Protein AF-0000000085136968 (afdb_homodimer)

Nearest PDB structures (foldseek):
  8gxs-assembly1_a  TM=5.084E-01  e=1.723E+00  Homo sapiens
  4tvy-assembly2_B  TM=6.644E-01  e=4.624E+00  Escherichia coli K-12
  7emf-assembly1_A  TM=6.032E-01  e=5.833E+00  Homo sapiens
  1tlt-assembly1_B  TM=1.556E-01  e=6.552E+00  Escherichia coli
  8gxs-assembly1_a  TM=5.081E-01  e=1.622E+00  Homo sapiens

Foldseek 3Di:
DPPPVFDWAALCRVCLVVLHASVVSVVCVVVVLFPDDVRTTRVVVSCVSVVDDVCPVPVVCVVCVQQADKFFLQVLLVLLAVCAQPFADDDDLVSLVLLLVLQQVQSSWDWDQDPQLKIWIDDNVDIDIQRPDHVNVSSQVSLVVSSVVSVVVCVVGVHHIDTGHPSNSSSSHHHNDPPPD/DPPPVFDWAALCRVCLVVLHASVVSVVCVVVVLFPDDVRTTRVVVSCVSVVDPVCPVPVVCVVPVQQADKFFLQVLLVLLAVCAQPFADDDDLVSLVLLLVLQQVQSNWDWDQDPQLKIWIDGNVDIDIQRPDHVNVSSQVSLVVSSVVSVVVCVVGVHHIDGGHPSNSSSSHHHNDPPPD

pLDDT: mean 80.28, std 19.69, range [22.67, 98.12]

Secondary structure (DSSP, 8-state):
-------EE-HHHHHHHHT--HHHHHHHHHTT-S-EETTEEEHHHHHHHH--SS-HHHHHHHH-TT--EEEEHHHHHHHHHHTTTTBPPP-SHHHHHHHHHHHHHHTT-EEEE-GGG-EEEE-SS-EEEE-SS-HHHHHHHHHHHHHHHHHHHHHH-TT-EEEE-HHHHHHHSPBP--S--/-------EE-HHHHHHHHT--HHHHHHHHHTT-S-EETTEEEHHHHHHHH--STTHHHHHHHH-TT--EEEEHHHHHHHHHHTTTTBPPP-SHHHHHHHHHHHHHHTT-EEEE-GGG-EEEE-SS-EEEE-SS-HHHHHHHHHHHHHHHHHHHHHH-TT-EEEE-HHHHHHHSPBP--S--

Radius of gyration: 22.45 Å; Cα contacts (8 Å, |Δi|>4): 575; chains: 2; bounding box: 74×53×48 Å

Structure (mmCIF, N/CA/C/O backbone):
data_AF-0000000085136968-model_v1
#
loop_
_entity.id
_entity.type
_entity.pdbx_description
1 polymer 'Helix-turn-helix domain-containing protein'
#
loop_
_atom_site.group_PDB
_atom_site.id
_atom_site.type_symbol
_atom_site.label_atom_id
_atom_site.label_alt_id
_atom_site.label_comp_id
_atom_site.label_asym_id
_atom_site.label_entity_id
_atom_site.label_seq_id
_atom_site.pdbx_PDB_ins_code
_atom_site.Cartn_x
_atom_site.Cartn_y
_atom_site.Cartn_z
_atom_site.occupancy
_atom_site.B_iso_or_equiv
_atom_site.auth_seq_id
_atom_site.auth_comp_id
_atom_site.auth_asym_id
_atom_site.auth_atom_id
_atom_site.pdbx_PDB_model_num
ATOM 1 N N . MET A 1 1 ? -40.719 13.414 -5.168 1 22.67 1 MET A N 1
ATOM 2 C CA . MET A 1 1 ? -40.188 12.766 -3.969 1 22.67 1 MET A CA 1
ATOM 3 C C . MET A 1 1 ? -38.75 12.312 -4.18 1 22.67 1 MET A C 1
ATOM 5 O O . MET A 1 1 ? -38.5 11.367 -4.93 1 22.67 1 MET A O 1
ATOM 9 N N . HIS A 1 2 ? -37.719 13.164 -4.305 1 27.83 2 HIS A N 1
ATOM 10 C CA . HIS A 1 2 ? -36.312 13.008 -4.719 1 27.83 2 HIS A CA 1
ATOM 11 C C . HIS A 1 2 ? -35.625 11.969 -3.861 1 27.83 2 HIS A C 1
ATOM 13 O O . HIS A 1 2 ? -35.688 12.016 -2.631 1 27.83 2 HIS A O 1
ATOM 19 N N . GLU A 1 3 ? -35.5 10.797 -4.23 1 30.34 3 GLU A N 1
ATOM 20 C CA . GLU A 1 3 ? -34.844 9.695 -3.535 1 30.34 3 GLU A CA 1
ATOM 21 C C . GLU A 1 3 ? -33.469 10.109 -3.039 1 30.34 3 GLU A C 1
ATOM 23 O O . GLU A 1 3 ? -32.594 10.445 -3.836 1 30.34 3 GLU A O 1
ATOM 28 N N . VAL A 1 4 ? -33.344 10.961 -1.987 1 37.66 4 VAL A N 1
ATOM 29 C CA . VAL A 1 4 ? -32.125 11.359 -1.317 1 37.66 4 VAL A CA 1
ATOM 30 C C . VAL A 1 4 ? -31.203 10.148 -1.168 1 37.66 4 VAL A C 1
ATOM 32 O O . VAL A 1 4 ? -31.594 9.133 -0.586 1 37.66 4 VAL A O 1
ATOM 35 N N . SER A 1 5 ? -30.594 9.805 -2.135 1 41.47 5 SER A N 1
ATOM 36 C CA . SER A 1 5 ? -29.609 8.727 -2.117 1 41.47 5 SER A CA 1
ATOM 37 C C . SER A 1 5 ? -28.812 8.727 -0.822 1 41.47 5 SER A C 1
ATOM 39 O O . SER A 1 5 ? -28.156 9.719 -0.489 1 41.47 5 SER A O 1
ATOM 41 N N . TYR A 1 6 ? -29.234 8.18 0.312 1 54.34 6 TYR A N 1
ATOM 42 C CA . TYR A 1 6 ? -28.75 7.984 1.672 1 54.34 6 TYR A CA 1
ATOM 43 C C . TYR A 1 6 ? -27.359 7.34 1.668 1 54.34 6 TYR A C 1
ATOM 45 O O . TYR A 1 6 ? -27.188 6.234 1.151 1 54.34 6 TYR A O 1
ATOM 53 N N . MET A 1 7 ? -26.406 8.094 1.661 1 61.69 7 MET A N 1
ATOM 54 C CA . MET A 1 7 ? -25.078 7.531 1.816 1 61.69 7 MET A CA 1
ATOM 55 C C . MET A 1 7 ? -24.844 7.043 3.244 1 61.69 7 MET A C 1
ATOM 57 O O . MET A 1 7 ? -24.781 7.848 4.176 1 61.69 7 MET A O 1
ATOM 61 N N . LEU A 1 8 ? -24.953 5.809 3.535 1 74.06 8 LEU A N 1
ATOM 62 C CA . LEU A 1 8 ? -24.734 5.156 4.82 1 74.06 8 LEU A CA 1
ATOM 63 C C . LEU A 1 8 ? -23.344 4.516 4.867 1 74.06 8 LEU A C 1
ATOM 65 O O . LEU A 1 8 ? -22.922 3.893 3.896 1 74.06 8 LEU A O 1
ATOM 69 N N . MET A 1 9 ? -22.625 4.988 5.867 1 73.94 9 MET A N 1
ATOM 70 C CA . MET A 1 9 ? -21.297 4.441 6.059 1 73.94 9 MET A CA 1
ATOM 71 C C . MET A 1 9 ? -21.172 3.764 7.422 1 73.94 9 MET A C 1
ATOM 73 O O . MET A 1 9 ? -21.844 4.152 8.375 1 73.94 9 MET A O 1
ATOM 77 N N . SER A 1 10 ? -20.422 2.629 7.473 1 72.75 10 SER A N 1
ATOM 78 C CA . SER A 1 10 ? -20.031 2.137 8.789 1 72.75 10 SER A CA 1
ATOM 79 C C . SER A 1 10 ? -19.172 3.158 9.531 1 72.75 10 SER A C 1
ATOM 81 O O . SER A 1 10 ? -18.656 4.105 8.922 1 72.75 10 SER A O 1
ATOM 83 N N . LYS A 1 11 ? -19.078 2.992 10.867 1 73 11 LYS A N 1
ATOM 84 C CA . LYS A 1 11 ? -18.266 3.9 11.672 1 73 11 LYS A CA 1
ATOM 85 C C . LYS A 1 11 ? -16.828 3.936 11.172 1 73 11 LYS A C 1
ATOM 87 O O . LYS A 1 11 ? -16.203 5 11.117 1 73 11 LYS A O 1
ATOM 92 N N . ALA A 1 12 ? -16.484 2.857 10.82 1 64.94 12 ALA A N 1
ATOM 93 C CA . ALA A 1 12 ? -15.117 2.764 10.328 1 64.94 12 ALA A CA 1
ATOM 94 C C . ALA A 1 12 ? -14.969 3.445 8.977 1 64.94 12 ALA A C 1
ATOM 96 O O . ALA A 1 12 ? -14 4.168 8.734 1 64.94 12 ALA A O 1
ATOM 97 N N . GLU A 1 13 ? -15.93 3.324 8.094 1 65.88 13 GLU A N 1
ATOM 98 C CA . GLU A 1 13 ? -15.93 3.986 6.797 1 65.88 13 GLU A CA 1
ATOM 99 C C . GLU A 1 13 ? -16 5.504 6.949 1 65.88 13 GLU A C 1
ATOM 101 O O . GLU A 1 13 ? -15.32 6.238 6.234 1 65.88 13 GLU A O 1
ATOM 106 N N . TYR A 1 14 ? -16.812 5.934 7.844 1 73.62 14 TYR A N 1
ATOM 107 C CA . TYR A 1 14 ? -16.984 7.363 8.078 1 73.62 14 TYR A CA 1
ATOM 108 C C . TYR A 1 14 ? -15.727 7.984 8.656 1 73.62 14 TYR A C 1
ATOM 110 O O . TYR A 1 14 ? -15.352 9.102 8.289 1 73.62 14 TYR A O 1
ATOM 118 N N . ALA A 1 15 ? -15.141 7.223 9.5 1 70.06 15 ALA A N 1
ATOM 119 C CA . ALA A 1 15 ? -13.875 7.703 10.039 1 70.06 15 ALA A CA 1
ATOM 120 C C . ALA A 1 15 ? -12.859 7.934 8.922 1 70.06 15 ALA A C 1
ATOM 122 O O . ALA A 1 15 ? -12.211 8.984 8.867 1 70.06 15 ALA A O 1
ATOM 123 N N . LYS A 1 16 ? -12.867 7.039 8.078 1 62.59 16 LYS A N 1
ATOM 124 C CA . LYS A 1 16 ? -11.984 7.152 6.918 1 62.59 16 LYS A CA 1
ATOM 125 C C . LYS A 1 16 ? -12.414 8.305 6.012 1 62.59 16 LYS A C 1
ATOM 127 O O . LYS A 1 16 ? -11.57 9.062 5.523 1 62.59 16 LYS A O 1
ATOM 132 N N . TYR A 1 17 ? -13.695 8.43 5.828 1 62.44 17 TYR A N 1
ATOM 133 C CA . TYR A 1 17 ? -14.32 9.492 5.039 1 62.44 17 TYR A CA 1
ATOM 134 C C . TYR A 1 17 ? -13.969 10.859 5.598 1 62.44 17 TYR A C 1
ATOM 136 O O . TYR A 1 17 ? -13.711 11.797 4.836 1 62.44 17 TYR A O 1
ATOM 144 N N . LYS A 1 18 ? -13.883 10.953 6.891 1 65.5 18 LYS A N 1
ATOM 145 C CA . LYS A 1 18 ? -13.664 12.227 7.574 1 65.5 18 LYS A CA 1
ATOM 146 C C . LYS A 1 18 ? -12.195 12.422 7.926 1 65.5 18 LYS A C 1
ATOM 148 O O . LYS A 1 18 ? -11.797 13.484 8.406 1 65.5 18 LYS A O 1
ATOM 153 N N . GLY A 1 19 ? -11.453 11.32 7.711 1 56.75 19 GLY A N 1
ATOM 154 C CA . GLY A 1 19 ? -10.031 11.383 8 1 56.75 19 GLY A CA 1
ATOM 155 C C . GLY A 1 19 ? -9.727 11.398 9.484 1 56.75 19 GLY A C 1
ATOM 156 O O . GLY A 1 19 ? -8.805 12.094 9.93 1 56.75 19 GLY A O 1
ATOM 157 N N . VAL A 1 20 ? -10.594 10.836 10.203 1 59.38 20 VAL A N 1
ATOM 158 C CA . VAL A 1 20 ? -10.414 10.812 11.656 1 59.38 20 VAL A CA 1
ATOM 159 C C . VAL A 1 20 ? -10.312 9.367 12.133 1 59.38 20 VAL A C 1
ATOM 161 O O . VAL A 1 20 ? -10.5 8.43 11.352 1 59.38 20 VAL A O 1
ATOM 164 N N . SER A 1 21 ? -9.867 9.188 13.375 1 56.84 21 SER A N 1
ATOM 165 C CA . SER A 1 21 ? -9.844 7.859 13.977 1 56.84 21 SER A CA 1
ATOM 166 C C . SER A 1 21 ? -11.25 7.332 14.211 1 56.84 21 SER A C 1
ATOM 168 O O . SER A 1 21 ? -12.203 8.109 14.336 1 56.84 21 SER A O 1
ATOM 170 N N . ARG A 1 22 ? -11.32 6.117 14.312 1 67.94 22 ARG A N 1
ATOM 171 C CA . ARG A 1 22 ? -12.586 5.508 14.695 1 67.94 22 ARG A CA 1
ATOM 172 C C . ARG A 1 22 ? -13.047 6.004 16.062 1 67.94 22 ARG A C 1
ATOM 174 O O . ARG A 1 22 ? -14.234 6.234 16.281 1 67.94 22 ARG A O 1
ATOM 181 N N . GLN A 1 23 ? -12.062 6.082 16.938 1 63.75 23 GLN A N 1
ATOM 182 C CA . GLN A 1 23 ? -12.406 6.602 18.266 1 63.75 23 GLN A CA 1
ATOM 183 C C . GLN A 1 23 ? -13.031 7.992 18.156 1 63.75 23 GLN A C 1
ATOM 185 O O . GLN A 1 23 ? -13.977 8.312 18.875 1 63.75 23 GLN A O 1
ATOM 190 N N . THR A 1 24 ? -12.555 8.703 17.312 1 68 24 THR A N 1
ATOM 191 C CA . THR A 1 24 ? -13.109 10.031 17.094 1 68 24 THR A CA 1
ATOM 192 C C . THR A 1 24 ? -14.562 9.945 16.641 1 68 24 THR A C 1
ATOM 194 O O . THR A 1 24 ? -15.406 10.711 17.109 1 68 24 THR A O 1
ATOM 197 N N . VAL A 1 25 ? -14.773 9 15.852 1 75.12 25 VAL A N 1
ATOM 198 C CA . VAL A 1 25 ? -16.141 8.828 15.375 1 75.12 25 VAL A CA 1
ATOM 199 C C . VAL A 1 25 ? -17.031 8.367 16.531 1 75.12 25 VAL A C 1
ATOM 201 O O . VAL A 1 25 ? -18.172 8.836 16.672 1 75.12 25 VAL A O 1
ATOM 204 N N . TYR A 1 26 ? -16.469 7.582 17.328 1 70.94 26 TYR A N 1
ATOM 205 C CA . TYR A 1 26 ? -17.219 7.152 18.5 1 70.94 26 TYR A CA 1
ATOM 206 C C . TYR A 1 26 ? -17.469 8.32 19.438 1 70.94 26 TYR A C 1
ATOM 208 O O . TYR A 1 26 ? -18.562 8.461 20 1 70.94 26 TYR A O 1
ATOM 216 N N . ASP A 1 27 ? -16.516 9.086 19.531 1 67.25 27 ASP A N 1
ATOM 217 C CA . ASP A 1 27 ? -16.703 10.297 20.328 1 67.25 27 ASP A CA 1
ATOM 218 C C . ASP A 1 27 ? -17.781 11.195 19.719 1 67.25 27 ASP A C 1
ATOM 220 O O . ASP A 1 27 ? -18.609 11.75 20.453 1 67.25 27 ASP A O 1
ATOM 224 N N . TRP A 1 28 ? -17.781 11.281 18.484 1 75.5 28 TRP A N 1
ATOM 225 C CA . TRP A 1 28 ? -18.781 12.078 17.781 1 75.5 28 TRP A CA 1
ATOM 226 C C . TRP A 1 28 ? -20.172 11.508 17.984 1 75.5 28 TRP A C 1
ATOM 228 O O . TRP A 1 28 ? -21.141 12.25 18.125 1 75.5 28 TRP A O 1
ATOM 238 N N . LEU A 1 29 ? -20.141 10.258 18 1 74.06 29 LEU A N 1
ATOM 239 C CA . LEU A 1 29 ? -21.406 9.562 18.219 1 74.06 29 LEU A CA 1
ATOM 240 C C . LEU A 1 29 ? -21.953 9.859 19.625 1 74.06 29 LEU A C 1
ATOM 242 O O . LEU A 1 29 ? -23.141 10.125 19.781 1 74.06 29 LEU A O 1
ATOM 246 N N . GLU A 1 30 ? -21.047 9.766 20.469 1 69.69 30 GLU A N 1
ATOM 247 C CA . GLU A 1 30 ? -21.422 10.031 21.859 1 69.69 30 GLU A CA 1
ATOM 248 C C . GLU A 1 30 ? -21.891 11.477 22.031 1 69.69 30 GLU A C 1
ATOM 250 O O . GLU A 1 30 ? -22.797 11.75 22.812 1 69.69 30 GLU A O 1
ATOM 255 N N . LYS A 1 31 ? -21.312 12.273 21.219 1 69.12 31 LYS A N 1
ATOM 256 C CA . LYS A 1 31 ? -21.641 13.695 21.312 1 69.12 31 LYS A CA 1
ATOM 257 C C . LYS A 1 31 ? -22.859 14.031 20.469 1 69.12 31 LYS A C 1
ATOM 259 O O . LYS A 1 31 ? -23.328 15.18 20.469 1 69.12 31 LYS A O 1
ATOM 264 N N . GLY A 1 32 ? -23.25 13.109 19.734 1 71.56 32 GLY A N 1
ATOM 265 C CA . GLY A 1 32 ? -24.438 13.312 18.922 1 71.56 32 GLY A CA 1
ATOM 266 C C . GLY A 1 32 ? -24.141 14 17.594 1 71.56 32 GLY A C 1
ATOM 267 O O . GLY A 1 32 ? -25.031 14.586 16.984 1 71.56 32 GLY A O 1
ATOM 268 N N . GLU A 1 33 ? -22.891 13.984 17.141 1 74.38 33 GLU A N 1
ATOM 269 C CA . GLU A 1 33 ? -22.469 14.711 15.953 1 74.38 33 GLU A CA 1
ATOM 270 C C . GLU A 1 33 ? -22.641 13.875 14.688 1 74.38 33 GLU A C 1
ATOM 272 O O . GLU A 1 33 ? -22.516 14.383 13.578 1 74.38 33 GLU A O 1
ATOM 277 N N . VAL A 1 34 ? -22.906 12.719 14.922 1 76.12 34 VAL A N 1
ATOM 278 C CA . VAL A 1 34 ? -23.062 11.789 13.805 1 76.12 34 VAL A CA 1
ATOM 279 C C . VAL A 1 34 ? -24.453 11.18 13.836 1 76.12 34 VAL A C 1
ATOM 281 O O . VAL A 1 34 ? -24.938 10.781 14.898 1 76.12 34 VAL A O 1
ATOM 284 N N . VAL A 1 35 ? -25.078 11.148 12.711 1 76.81 35 VAL A N 1
ATOM 285 C CA . VAL A 1 35 ? -26.438 10.617 12.594 1 76.81 35 VAL A CA 1
ATOM 286 C C . VAL A 1 35 ? -26.391 9.164 12.141 1 76.81 35 VAL A C 1
ATOM 288 O O . VAL A 1 35 ? -25.797 8.844 11.102 1 76.81 35 VAL A O 1
ATOM 291 N N . MET A 1 36 ? -26.906 8.312 13.023 1 77.38 36 MET A N 1
ATOM 292 C CA . MET A 1 36 ? -26.922 6.887 12.719 1 77.38 36 MET A CA 1
ATOM 293 C C . MET A 1 36 ? -28.234 6.488 12.039 1 77.38 36 MET A C 1
ATOM 295 O O . MET A 1 36 ? -29.297 7.02 12.367 1 77.38 36 MET A O 1
ATOM 299 N N . SER A 1 37 ? -28.109 5.633 11.023 1 75.88 37 SER A N 1
ATOM 300 C CA . SER A 1 37 ? -29.234 4.898 10.453 1 75.88 37 SER A CA 1
ATOM 301 C C . SER A 1 37 ? -29.062 3.393 10.609 1 75.88 37 SER A C 1
ATOM 303 O O . SER A 1 37 ? -28.344 2.76 9.82 1 75.88 37 SER A O 1
ATOM 305 N N . GLY A 1 38 ? -29.703 2.924 11.672 1 68.94 38 GLY A N 1
ATOM 306 C CA . GLY A 1 38 ? -29.391 1.555 12.047 1 68.94 38 GLY A CA 1
ATOM 307 C C . GLY A 1 38 ? -27.984 1.396 12.609 1 68.94 38 GLY A C 1
ATOM 308 O O . GLY A 1 38 ? -27.625 2.064 13.57 1 68.94 38 GLY A O 1
ATOM 309 N N . LYS A 1 39 ? -27.25 0.569 12.016 1 68.31 39 LYS A N 1
ATOM 310 C CA . LYS A 1 39 ? -25.891 0.3 12.469 1 68.31 39 LYS A CA 1
ATOM 311 C C . LYS A 1 39 ? -24.875 1.095 11.656 1 68.31 39 LYS A C 1
ATOM 313 O O . LYS A 1 39 ? -23.656 0.963 11.867 1 68.31 39 LYS A O 1
ATOM 318 N N . LYS A 1 40 ? -25.359 1.971 10.812 1 75.69 40 LYS A N 1
ATOM 319 C CA . LYS A 1 40 ? -24.469 2.74 9.938 1 75.69 40 LYS A CA 1
ATOM 320 C C . LYS A 1 40 ? -24.672 4.238 10.148 1 75.69 40 LYS A C 1
ATOM 322 O O . LYS A 1 40 ? -25.703 4.676 10.648 1 75.69 40 LYS A O 1
ATOM 327 N N . ILE A 1 41 ? -23.578 4.98 9.727 1 79.06 41 ILE A N 1
ATOM 328 C CA . ILE A 1 41 ? -23.641 6.438 9.781 1 79.06 41 ILE A CA 1
ATOM 329 C C . ILE A 1 41 ? -24.344 6.98 8.547 1 79.06 41 ILE A C 1
ATOM 331 O O . ILE A 1 41 ? -24 6.617 7.418 1 79.06 41 ILE A O 1
ATOM 335 N N . ASP A 1 42 ? -25.359 7.676 8.828 1 75.25 42 ASP A N 1
ATOM 336 C CA . ASP A 1 42 ? -25.984 8.453 7.762 1 75.25 42 ASP A CA 1
ATOM 337 C C . ASP A 1 42 ? -25.172 9.703 7.445 1 75.25 42 ASP A C 1
ATOM 339 O O . ASP A 1 42 ? -25.281 10.719 8.141 1 75.25 42 ASP A O 1
ATOM 343 N N . VAL A 1 43 ? -24.375 9.664 6.422 1 74.31 43 VAL A N 1
ATOM 344 C CA . VAL A 1 43 ? -23.391 10.695 6.117 1 74.31 43 VAL A CA 1
ATOM 345 C C . VAL A 1 43 ? -24.109 11.992 5.73 1 74.31 43 VAL A C 1
ATOM 347 O O . VAL A 1 43 ? -23.734 13.07 6.195 1 74.31 43 VAL A O 1
ATOM 350 N N . GLU A 1 44 ? -25.016 11.914 4.941 1 67.62 44 GLU A N 1
ATOM 351 C CA . GLU A 1 44 ? -25.734 13.109 4.516 1 67.62 44 GLU A CA 1
ATOM 352 C C . GLU A 1 44 ? -26.438 13.781 5.691 1 67.62 44 GLU A C 1
ATOM 354 O O . GLU A 1 44 ? -26.375 15 5.844 1 67.62 44 GLU A O 1
ATOM 359 N N . ALA A 1 45 ? -27.094 13.039 6.457 1 71.62 45 ALA A N 1
ATOM 360 C CA . ALA A 1 45 ? -27.766 13.594 7.629 1 71.62 45 ALA A CA 1
ATOM 361 C C . ALA A 1 45 ? -26.75 14.156 8.625 1 71.62 45 ALA A C 1
ATOM 363 O O . ALA A 1 45 ? -27 15.195 9.242 1 71.62 45 ALA A O 1
ATOM 364 N N . THR A 1 46 ? -25.609 13.422 8.797 1 69.81 46 THR A N 1
ATOM 365 C CA . THR A 1 46 ? -24.547 13.906 9.672 1 69.81 46 THR A CA 1
ATOM 366 C C . THR A 1 46 ? -23.969 15.219 9.156 1 69.81 46 THR A C 1
ATOM 368 O O . THR A 1 46 ? -23.75 16.156 9.938 1 69.81 46 THR A O 1
ATOM 371 N N . GLU A 1 47 ? -23.734 15.242 7.879 1 64.38 47 GLU A N 1
ATOM 372 C CA . GLU A 1 47 ? -23.188 16.469 7.289 1 64.38 47 GLU A CA 1
ATOM 373 C C . GLU A 1 47 ? -24.203 17.609 7.34 1 64.38 47 GLU A C 1
ATOM 375 O O . GLU A 1 47 ? -23.828 18.766 7.52 1 64.38 47 GLU A O 1
ATOM 380 N N . GLN A 1 48 ? -25.266 17.25 7.016 1 62.03 48 GLN A N 1
ATOM 381 C CA . GLN A 1 48 ? -26.328 18.25 7.148 1 62.03 48 GLN A CA 1
ATOM 382 C C . GLN A 1 48 ? -26.391 18.781 8.578 1 62.03 48 GLN A C 1
ATOM 384 O O . GLN A 1 48 ? -26.594 19.984 8.789 1 62.03 48 GLN A O 1
ATOM 389 N N . ARG A 1 49 ? -26.328 17.766 9.445 1 59.75 49 ARG A N 1
ATOM 390 C CA . ARG A 1 49 ? -26.375 18.156 10.852 1 59.75 49 ARG A CA 1
ATOM 391 C C . ARG A 1 49 ? -25.156 18.984 11.219 1 59.75 49 ARG A C 1
ATOM 393 O O . ARG A 1 49 ? -25.25 19.922 12.016 1 59.75 49 ARG A O 1
ATOM 400 N N . ASN A 1 50 ? -23.969 18.406 10.742 1 49.94 50 ASN A N 1
ATOM 401 C CA . ASN A 1 50 ? -22.734 19.094 11.062 1 49.94 50 ASN A CA 1
ATOM 402 C C . ASN A 1 50 ? -22.453 20.234 10.078 1 49.94 50 ASN A C 1
ATOM 404 O O . ASN A 1 50 ? -21.391 20.844 10.125 1 49.94 50 ASN A O 1
ATOM 408 N N . SER A 1 51 ? -22.938 20.188 8.891 1 42.16 51 SER A N 1
ATOM 409 C CA . SER A 1 51 ? -22.844 21.391 8.055 1 42.16 51 SER A CA 1
ATOM 410 C C . SER A 1 51 ? -23 22.656 8.875 1 42.16 51 SER A C 1
ATOM 412 O O . SER A 1 51 ? -24.078 22.938 9.406 1 42.16 51 SER A O 1
ATOM 414 N N . PRO A 1 52 ? -21.984 23.094 9.469 1 36.06 52 PRO A N 1
ATOM 415 C CA . PRO A 1 52 ? -22.375 24.453 9.82 1 36.06 52 PRO A CA 1
ATOM 416 C C . PRO A 1 52 ? -23.125 25.172 8.695 1 36.06 52 PRO A C 1
ATOM 418 O O . PRO A 1 52 ? -23.047 24.75 7.535 1 36.06 52 PRO A O 1
ATOM 421 N N . PRO A 1 53 ? -23.812 26.266 8.648 1 32.75 53 PRO A N 1
ATOM 422 C CA . PRO A 1 53 ? -23.859 27.188 7.504 1 32.75 53 PRO A CA 1
ATOM 423 C C . PRO A 1 53 ? -22.641 27.078 6.609 1 32.75 53 PRO A C 1
ATOM 425 O O . PRO A 1 53 ? -21.609 26.531 7.027 1 32.75 53 PRO A O 1
ATOM 428 N N . ALA A 1 54 ? -22.188 27.875 5.352 1 32.28 54 ALA A N 1
ATOM 429 C CA . ALA A 1 54 ? -21.078 28.094 4.426 1 32.28 54 ALA A CA 1
ATOM 430 C C . ALA A 1 54 ? -19.734 27.828 5.102 1 32.28 54 ALA A C 1
ATOM 432 O O . ALA A 1 54 ? -18.672 28.094 4.523 1 32.28 54 ALA A O 1
ATOM 433 N N . GLN A 1 55 ? -19.406 27.688 6.398 1 33.47 55 GLN A N 1
ATOM 434 C CA . GLN A 1 55 ? -18.156 27.75 7.125 1 33.47 55 GLN A CA 1
ATOM 435 C C . GLN A 1 55 ? -17.422 26.406 7.121 1 33.47 55 GLN A C 1
ATOM 437 O O . GLN A 1 55 ? -16.516 26.188 7.914 1 33.47 55 GLN A O 1
ATOM 442 N N . GLY A 1 56 ? -17.734 25.391 6.723 1 32.78 56 GLY A N 1
ATOM 443 C CA . GLY A 1 56 ? -17.094 24.094 6.789 1 32.78 56 GLY A CA 1
ATOM 444 C C . GLY A 1 56 ? -15.672 24.094 6.262 1 32.78 56 GLY A C 1
ATOM 445 O O . GLY A 1 56 ? -14.977 23.078 6.32 1 32.78 56 GLY A O 1
ATOM 446 N N . LYS A 1 57 ? -15.305 24.75 5.305 1 37.91 57 LYS A N 1
ATOM 447 C CA . LYS A 1 57 ? -13.969 25.016 4.773 1 37.91 57 LYS A CA 1
ATOM 448 C C . LYS A 1 57 ? -13.023 25.5 5.867 1 37.91 57 LYS A C 1
ATOM 450 O O . LYS A 1 57 ? -11.82 25.25 5.812 1 37.91 57 LYS A O 1
ATOM 455 N N . ASP A 1 58 ? -13.484 26.125 6.855 1 39.31 58 ASP A N 1
ATOM 456 C CA . ASP A 1 58 ? -12.719 26.859 7.867 1 39.31 58 ASP A CA 1
ATOM 457 C C . ASP A 1 58 ? -12.18 25.906 8.93 1 39.31 58 ASP A C 1
ATOM 459 O O . ASP A 1 58 ? -11.133 26.156 9.531 1 39.31 58 ASP A O 1
ATOM 463 N N . THR A 1 59 ? -12.891 24.828 9.297 1 40.03 59 THR A N 1
ATOM 464 C CA . THR A 1 59 ? -12.438 24.047 10.43 1 40.03 59 THR A CA 1
ATOM 465 C C . THR A 1 59 ? -11.258 23.156 10.047 1 40.03 59 THR A C 1
ATOM 467 O O . THR A 1 59 ? -10.352 22.938 10.852 1 40.03 59 THR A O 1
ATOM 470 N N . ILE A 1 60 ? -11.242 22.531 8.922 1 43.53 60 ILE A N 1
ATOM 471 C CA . ILE A 1 60 ? -10.086 21.75 8.492 1 43.53 60 ILE A CA 1
ATOM 472 C C . ILE A 1 60 ? -8.844 22.625 8.461 1 43.53 60 ILE A C 1
ATOM 474 O O . ILE A 1 60 ? -7.777 22.234 8.922 1 43.53 60 ILE A O 1
ATOM 478 N N . SER A 1 61 ? -9.047 23.812 7.914 1 44.41 61 SER A N 1
ATOM 479 C CA . SER A 1 61 ? -7.938 24.766 7.902 1 44.41 61 SER A CA 1
ATOM 480 C C . SER A 1 61 ? -7.504 25.125 9.32 1 44.41 61 SER A C 1
ATOM 482 O O . SER A 1 61 ? -6.312 25.297 9.586 1 44.41 61 SER A O 1
ATOM 484 N N . GLU A 1 62 ? -8.523 25.094 10.141 1 49.44 62 GLU A N 1
ATOM 485 C CA . GLU A 1 62 ? -8.148 25.438 11.508 1 49.44 62 GLU A CA 1
ATOM 486 C C . GLU A 1 62 ? -7.414 24.281 12.18 1 49.44 62 GLU A C 1
ATOM 488 O O . GLU A 1 62 ? -6.492 24.5 12.969 1 49.44 62 GLU A O 1
ATOM 493 N N . MET A 1 63 ? -7.762 23.016 11.742 1 50.88 63 MET A N 1
ATOM 494 C CA . MET A 1 63 ? -7.137 21.875 12.406 1 50.88 63 MET A CA 1
ATOM 495 C C . MET A 1 63 ? -5.777 21.562 11.789 1 50.88 63 MET A C 1
ATOM 497 O O . MET A 1 63 ? -4.875 21.078 12.469 1 50.88 63 MET A O 1
ATOM 501 N N . TRP A 1 64 ? -5.688 21.953 10.5 1 62.03 64 TRP A N 1
ATOM 502 C CA . TRP A 1 64 ? -4.422 21.719 9.805 1 62.03 64 TRP A CA 1
ATOM 503 C C . TRP A 1 64 ? -3.973 22.969 9.055 1 62.03 64 TRP A C 1
ATOM 505 O O . TRP A 1 64 ? -3.986 23 7.824 1 62.03 64 TRP A O 1
ATOM 515 N N . PRO A 1 65 ? -3.734 23.953 9.766 1 68.19 65 PRO A N 1
ATOM 516 C CA . PRO A 1 65 ? -3.387 25.219 9.133 1 68.19 65 PRO A CA 1
ATOM 517 C C . PRO A 1 65 ? -2.271 25.078 8.094 1 68.19 65 PRO A C 1
ATOM 519 O O . PRO A 1 65 ? -2.135 25.938 7.211 1 68.19 65 PRO A O 1
ATOM 522 N N . GLU A 1 66 ? -1.611 23.953 8.164 1 77.69 66 GLU A N 1
ATOM 523 C CA . GLU A 1 66 ? -0.493 23.766 7.246 1 77.69 66 GLU A CA 1
ATOM 524 C C . GLU A 1 66 ? -0.975 23.266 5.887 1 77.69 66 GLU A C 1
ATOM 526 O O . GLU A 1 66 ? -0.23 23.297 4.902 1 77.69 66 GLU A O 1
ATOM 531 N N . ARG A 1 67 ? -2.207 22.875 5.816 1 83.12 67 ARG A N 1
ATOM 532 C CA . ARG A 1 67 ? -2.756 22.359 4.566 1 83.12 67 ARG A CA 1
ATOM 533 C C . ARG A 1 67 ? -3.395 23.469 3.748 1 83.12 67 ARG A C 1
ATOM 535 O O . ARG A 1 67 ? -4.613 23.656 3.787 1 83.12 67 ARG A O 1
ATOM 542 N N . THR A 1 68 ? -2.729 24.125 2.943 1 86.25 68 THR A N 1
ATOM 543 C CA . THR A 1 68 ? -3.15 25.328 2.236 1 86.25 68 THR A CA 1
ATOM 544 C C . THR A 1 68 ? -3.307 25.047 0.744 1 86.25 68 THR A C 1
ATOM 546 O O . THR A 1 68 ? -3.766 25.922 -0.007 1 86.25 68 THR A O 1
ATOM 549 N N . LEU A 1 69 ? -2.867 23.922 0.317 1 91.44 69 LEU A N 1
ATOM 550 C CA . LEU A 1 69 ? -2.955 23.578 -1.099 1 91.44 69 LEU A CA 1
ATOM 551 C C . LEU A 1 69 ? -4.285 22.906 -1.414 1 91.44 69 LEU A C 1
ATOM 553 O O . LEU A 1 69 ? -4.578 21.828 -0.894 1 91.44 69 LEU A O 1
ATOM 557 N N . GLU A 1 70 ? -5.062 23.547 -2.23 1 91.38 70 GLU A N 1
ATOM 558 C CA . GLU A 1 70 ? -6.312 22.938 -2.691 1 91.38 70 GLU A CA 1
ATOM 559 C C . GLU A 1 70 ? -6.125 22.234 -4.031 1 91.38 70 GLU A C 1
ATOM 561 O O . GLU A 1 70 ? -5.957 22.891 -5.066 1 91.38 70 GLU A O 1
ATOM 566 N N . MET A 1 71 ? -6.109 20.938 -4.004 1 93.94 71 MET A N 1
ATOM 567 C CA . MET A 1 71 ? -5.918 20.094 -5.18 1 93.94 71 MET A CA 1
ATOM 568 C C . MET A 1 71 ? -6.793 18.844 -5.105 1 93.94 71 MET A C 1
ATOM 570 O O . MET A 1 71 ? -7.199 18.438 -4.016 1 93.94 71 MET A O 1
ATOM 574 N N . THR A 1 72 ? -7.059 18.375 -6.254 1 95.25 72 THR A N 1
ATOM 575 C CA . THR A 1 72 ? -7.68 17.047 -6.285 1 95.25 72 THR A CA 1
ATOM 576 C C . THR A 1 72 ? -6.656 15.969 -5.953 1 95.25 72 THR A C 1
ATOM 578 O O . THR A 1 72 ? -5.449 16.219 -5.984 1 95.25 72 THR A O 1
ATOM 581 N N . TRP A 1 73 ? -7.152 14.781 -5.652 1 93.31 73 TRP A N 1
ATOM 582 C CA . TRP A 1 73 ? -6.27 13.648 -5.383 1 93.31 73 TRP A CA 1
ATOM 583 C C . TRP A 1 73 ? -5.359 13.375 -6.57 1 93.31 73 TRP A C 1
ATOM 585 O O . TRP A 1 73 ? -4.156 13.164 -6.402 1 93.31 73 TRP A O 1
ATOM 595 N N . GLY A 1 74 ? -5.938 13.383 -7.707 1 97.56 74 GLY A N 1
ATOM 596 C CA . GLY A 1 74 ? -5.148 13.164 -8.906 1 97.56 74 GLY A CA 1
ATOM 597 C C . GLY A 1 74 ? -4.078 14.219 -9.117 1 97.56 74 GLY A C 1
ATOM 598 O O . GLY A 1 74 ? -2.941 13.898 -9.469 1 97.56 74 GLY A O 1
ATOM 599 N N . GLU A 1 75 ? -4.422 15.453 -8.93 1 97.81 75 GLU A N 1
ATOM 600 C CA . GLU A 1 75 ? -3.471 16.547 -9.062 1 97.81 75 GLU A CA 1
ATOM 601 C C . GLU A 1 75 ? -2.346 16.438 -8.039 1 97.81 75 GLU A C 1
ATOM 603 O O . GLU A 1 75 ? -1.182 16.688 -8.359 1 97.81 75 GLU A O 1
ATOM 608 N N . PHE A 1 76 ? -2.758 16.141 -6.879 1 96.88 76 PHE A N 1
ATOM 609 C CA . PHE A 1 76 ? -1.763 16.016 -5.82 1 96.88 76 PHE A CA 1
ATOM 610 C C . PHE A 1 76 ? -0.769 14.898 -6.141 1 96.88 76 PHE A C 1
ATOM 612 O O . PHE A 1 76 ? 0.44 15.078 -5.977 1 96.88 76 PHE A O 1
ATOM 619 N N . TRP A 1 77 ? -1.238 13.766 -6.566 1 98 77 TRP A N 1
ATOM 620 C CA . TRP A 1 77 ? -0.349 12.672 -6.934 1 98 77 TRP A CA 1
ATOM 621 C C . TRP A 1 77 ? 0.594 13.078 -8.055 1 98 77 TRP A C 1
ATOM 623 O O . TRP A 1 77 ? 1.791 12.789 -8.008 1 98 77 TRP A O 1
ATOM 633 N N . LYS A 1 78 ? 0.079 13.727 -9.031 1 97.62 78 LYS A N 1
ATOM 634 C CA . LYS A 1 78 ? 0.911 14.234 -10.117 1 97.62 78 LYS A CA 1
ATOM 635 C C . LYS A 1 78 ? 1.991 15.172 -9.594 1 97.62 78 LYS A C 1
ATOM 637 O O . LYS A 1 78 ? 3.131 15.141 -10.062 1 97.62 78 LYS A O 1
ATOM 642 N N . ALA A 1 79 ? 1.586 16.016 -8.672 1 97.81 79 ALA A N 1
ATOM 643 C CA . ALA A 1 79 ? 2.523 16.969 -8.086 1 97.81 79 ALA A CA 1
ATOM 644 C C . ALA A 1 79 ? 3.629 16.234 -7.32 1 97.81 79 ALA A C 1
ATOM 646 O O . ALA A 1 79 ? 4.797 16.641 -7.383 1 97.81 79 ALA A O 1
ATOM 647 N N . VAL A 1 80 ? 3.258 15.211 -6.57 1 98.06 80 VAL A N 1
ATOM 648 C CA . VAL A 1 80 ? 4.234 14.398 -5.855 1 98.06 80 VAL A CA 1
ATOM 649 C C . VAL A 1 80 ? 5.23 13.789 -6.844 1 98.06 80 VAL A C 1
ATOM 651 O O . VAL A 1 80 ? 6.441 13.906 -6.66 1 98.06 80 VAL A O 1
ATOM 654 N N . LYS A 1 81 ? 4.723 13.227 -7.883 1 97.25 81 LYS A N 1
ATOM 655 C CA . LYS A 1 81 ? 5.562 12.57 -8.883 1 97.25 81 LYS A CA 1
ATOM 656 C C . LYS A 1 81 ? 6.488 13.578 -9.562 1 97.25 81 LYS A C 1
ATOM 658 O O . LYS A 1 81 ? 7.637 13.25 -9.883 1 97.25 81 LYS A O 1
ATOM 663 N N . ALA A 1 82 ? 6 14.727 -9.758 1 96.94 82 ALA A N 1
ATOM 664 C CA . ALA A 1 82 ? 6.785 15.766 -10.406 1 96.94 82 ALA A CA 1
ATOM 665 C C . ALA A 1 82 ? 7.984 16.156 -9.555 1 96.94 82 ALA A C 1
ATOM 667 O O . ALA A 1 82 ? 8.977 16.688 -10.07 1 96.94 82 ALA A O 1
ATOM 668 N N . ARG A 1 83 ? 7.949 15.883 -8.32 1 96.62 83 ARG A N 1
ATOM 669 C CA . ARG A 1 83 ? 9.008 16.281 -7.402 1 96.62 83 ARG A CA 1
ATOM 670 C C . ARG A 1 83 ? 9.961 15.117 -7.129 1 96.62 83 ARG A C 1
ATOM 672 O O . ARG A 1 83 ? 10.961 15.281 -6.43 1 96.62 83 ARG A O 1
ATOM 679 N N . ASP A 1 84 ? 9.641 14.023 -7.605 1 96.12 84 ASP A N 1
ATOM 680 C CA . ASP A 1 84 ? 10.477 12.844 -7.383 1 96.12 84 ASP A CA 1
ATOM 681 C C . ASP A 1 84 ? 11.922 13.117 -7.809 1 96.12 84 ASP A C 1
ATOM 683 O O . ASP A 1 84 ? 12.172 13.586 -8.914 1 96.12 84 ASP A O 1
ATOM 687 N N . GLY A 1 85 ? 12.805 12.805 -6.918 1 93.81 85 GLY A N 1
ATOM 688 C CA . GLY A 1 85 ? 14.227 12.914 -7.219 1 93.81 85 GLY A CA 1
ATOM 689 C C . GLY A 1 85 ? 14.734 14.344 -7.145 1 93.81 85 GLY A C 1
ATOM 690 O O . GLY A 1 85 ? 15.914 14.602 -7.41 1 93.81 85 GLY A O 1
ATOM 691 N N . LYS A 1 86 ? 13.906 15.242 -6.805 1 93.25 86 LYS A N 1
ATOM 692 C CA . LYS A 1 86 ? 14.297 16.656 -6.82 1 93.25 86 LYS A CA 1
ATOM 693 C C . LYS A 1 86 ? 14.445 17.188 -5.402 1 93.25 86 LYS A C 1
ATOM 695 O O . LYS A 1 86 ? 15.023 18.266 -5.195 1 93.25 86 LYS A O 1
ATOM 700 N N . ILE A 1 87 ? 13.867 16.516 -4.473 1 92.5 87 ILE A N 1
ATOM 701 C CA . ILE A 1 87 ? 13.93 16.938 -3.08 1 92.5 87 ILE A CA 1
ATOM 702 C C . ILE A 1 87 ? 15.125 16.297 -2.393 1 92.5 87 ILE A C 1
ATOM 704 O O . ILE A 1 87 ? 15.273 15.07 -2.412 1 92.5 87 ILE A O 1
ATOM 708 N N . PRO A 1 88 ? 15.984 17.031 -1.767 1 91 88 PRO A N 1
ATOM 709 C CA . PRO A 1 88 ? 17.156 16.453 -1.099 1 91 88 PRO A CA 1
ATOM 710 C C . PRO A 1 88 ? 16.781 15.461 -0.003 1 91 88 PRO A C 1
ATOM 712 O O . PRO A 1 88 ? 15.812 15.68 0.731 1 91 88 PRO A O 1
ATOM 715 N N . ALA A 1 89 ? 17.578 14.453 0.016 1 90.69 89 ALA A N 1
ATOM 716 C CA . ALA A 1 89 ? 17.391 13.461 1.07 1 90.69 89 ALA A CA 1
ATOM 717 C C . ALA A 1 89 ? 17.766 14.031 2.436 1 90.69 89 ALA A C 1
ATOM 719 O O . ALA A 1 89 ? 18.75 14.766 2.559 1 90.69 89 ALA A O 1
ATOM 720 N N . PRO A 1 90 ? 16.953 13.664 3.379 1 92.12 90 PRO A N 1
ATOM 721 C CA . PRO A 1 90 ? 17.359 14.078 4.723 1 92.12 90 PRO A CA 1
ATOM 722 C C . PRO A 1 90 ? 18.688 13.445 5.156 1 92.12 90 PRO A C 1
ATOM 724 O O . PRO A 1 90 ? 18.969 12.289 4.824 1 92.12 90 PRO A O 1
ATOM 727 N N . VAL A 1 91 ? 19.422 14.133 5.926 1 91.06 91 VAL A N 1
ATOM 728 C CA . VAL A 1 91 ? 20.766 13.68 6.262 1 91.06 91 VAL A CA 1
ATOM 729 C C . VAL A 1 91 ? 20.812 13.281 7.734 1 91.06 91 VAL A C 1
ATOM 731 O O . VAL A 1 91 ? 21.719 12.539 8.148 1 91.06 91 VAL A O 1
ATOM 734 N N . THR A 1 92 ? 19.922 13.758 8.523 1 95.19 92 THR A N 1
ATOM 735 C CA . THR A 1 92 ? 19.891 13.422 9.945 1 95.19 92 THR A CA 1
ATOM 736 C C . THR A 1 92 ? 18.75 12.469 10.25 1 95.19 92 THR A C 1
ATOM 738 O O . THR A 1 92 ? 17.766 12.398 9.5 1 95.19 92 THR A O 1
ATOM 741 N N . ASP A 1 93 ? 18.828 11.742 11.328 1 95.94 93 ASP A N 1
ATOM 742 C CA . ASP A 1 93 ? 17.75 10.867 11.766 1 95.94 93 ASP A CA 1
ATOM 743 C C . ASP A 1 93 ? 16.469 11.664 12.023 1 95.94 93 ASP A C 1
ATOM 745 O O . ASP A 1 93 ? 15.375 11.211 11.703 1 95.94 93 ASP A O 1
ATOM 749 N N . GLU A 1 94 ? 16.672 12.797 12.594 1 95.19 94 GLU A N 1
ATOM 750 C CA . GLU A 1 94 ? 15.523 13.664 12.859 1 95.19 94 GLU A CA 1
ATOM 751 C C . GLU A 1 94 ? 14.828 14.078 11.562 1 95.19 94 GLU A C 1
ATOM 753 O O . GLU A 1 94 ? 13.602 14.102 11.492 1 95.19 94 GLU A O 1
ATOM 758 N N . GLY A 1 95 ? 15.625 14.477 10.633 1 96.5 95 GLY A N 1
ATOM 759 C CA . GLY A 1 95 ? 15.07 14.82 9.336 1 96.5 95 GLY A CA 1
ATOM 760 C C . GLY A 1 95 ? 14.344 13.672 8.672 1 96.5 95 GLY A C 1
ATOM 761 O O . GLY A 1 95 ? 13.297 13.867 8.047 1 96.5 95 GLY A O 1
ATOM 762 N N . ILE A 1 96 ? 14.977 12.523 8.797 1 97.19 96 ILE A N 1
ATOM 763 C CA . ILE A 1 96 ? 14.359 11.32 8.234 1 97.19 96 ILE A CA 1
ATOM 764 C C . ILE A 1 96 ? 13.016 11.062 8.914 1 97.19 96 ILE A C 1
ATOM 766 O O . ILE A 1 96 ? 12.008 10.828 8.242 1 97.19 96 ILE A O 1
ATOM 770 N N . GLN A 1 97 ? 12.969 11.148 10.203 1 97 97 GLN A N 1
ATOM 771 C CA . GLN A 1 97 ? 11.742 10.914 10.961 1 97 97 GLN A CA 1
ATOM 772 C C . GLN A 1 97 ? 10.68 11.953 10.609 1 97 97 GLN A C 1
ATOM 774 O O . GLN A 1 97 ? 9.508 11.609 10.445 1 97 97 GLN A O 1
ATOM 779 N N . GLN A 1 98 ? 11.109 13.117 10.461 1 96.69 98 GLN A N 1
ATOM 780 C CA . GLN A 1 98 ? 10.18 14.188 10.117 1 96.69 98 GLN A CA 1
ATOM 781 C C . GLN A 1 98 ? 9.555 13.945 8.75 1 96.69 98 GLN A C 1
ATOM 783 O O . GLN A 1 98 ? 8.359 14.203 8.555 1 96.69 98 GLN A O 1
ATOM 788 N N . ARG A 1 99 ? 10.328 13.523 7.844 1 97.25 99 ARG A N 1
ATOM 789 C CA . ARG A 1 99 ? 9.82 13.219 6.512 1 97.25 99 ARG A CA 1
ATOM 790 C C . ARG A 1 99 ? 8.742 12.141 6.574 1 97.25 99 ARG A C 1
ATOM 792 O O . ARG A 1 99 ? 7.711 12.242 5.902 1 97.25 99 ARG A O 1
ATOM 799 N N . VAL A 1 100 ? 9.031 11.125 7.379 1 97.94 100 VAL A N 1
ATOM 800 C CA . VAL A 1 100 ? 8.055 10.047 7.523 1 97.94 100 VAL A CA 1
ATOM 801 C C . VAL A 1 100 ? 6.781 10.586 8.164 1 97.94 100 VAL A C 1
ATOM 803 O O . VAL A 1 100 ? 5.672 10.273 7.723 1 97.94 100 VAL A O 1
ATOM 806 N N . LEU A 1 101 ? 6.938 11.438 9.156 1 96.19 101 LEU A N 1
ATOM 807 C CA . LEU A 1 101 ? 5.801 12 9.875 1 96.19 101 LEU A CA 1
ATOM 808 C C . LEU A 1 101 ? 4.941 12.859 8.953 1 96.19 101 LEU A C 1
ATOM 810 O O . LEU A 1 101 ? 3.713 12.742 8.961 1 96.19 101 LEU A O 1
ATOM 814 N N . TYR A 1 102 ? 5.527 13.656 8.195 1 95.94 102 TYR A N 1
ATOM 815 C CA . TYR A 1 102 ? 4.785 14.516 7.285 1 95.94 102 TYR A CA 1
ATOM 816 C C . TYR A 1 102 ? 4.062 13.688 6.223 1 95.94 102 TYR A C 1
ATOM 818 O O . TYR A 1 102 ? 2.896 13.945 5.918 1 95.94 102 TYR A O 1
ATOM 826 N N . ALA A 1 103 ? 4.766 12.719 5.66 1 97.5 103 ALA A N 1
ATOM 827 C CA . ALA A 1 103 ? 4.152 11.867 4.648 1 97.5 103 ALA A CA 1
ATOM 828 C C . ALA A 1 103 ? 2.949 11.117 5.219 1 97.5 103 ALA A C 1
ATOM 830 O O . ALA A 1 103 ? 1.871 11.117 4.621 1 97.5 103 ALA A O 1
ATOM 831 N N . ALA A 1 104 ? 3.188 10.508 6.352 1 95.38 104 ALA A N 1
ATOM 832 C CA . ALA A 1 104 ? 2.129 9.734 6.996 1 95.38 104 ALA A CA 1
ATOM 833 C C . ALA A 1 104 ? 0.971 10.633 7.414 1 95.38 104 ALA A C 1
ATOM 835 O O . ALA A 1 104 ? -0.196 10.297 7.191 1 95.38 104 ALA A O 1
ATOM 836 N N . GLY A 1 105 ? 1.294 11.719 7.984 1 90.88 105 GLY A N 1
ATOM 837 C CA . GLY A 1 105 ? 0.28 12.664 8.43 1 90.88 105 GLY A CA 1
ATOM 838 C C . GLY A 1 105 ? -0.596 13.172 7.301 1 90.88 105 GLY A C 1
ATOM 839 O O . GLY A 1 105 ? -1.786 13.43 7.5 1 90.88 105 GLY A O 1
ATOM 840 N N . GLU A 1 106 ? -0.058 13.352 6.156 1 93.06 106 GLU A N 1
ATOM 841 C CA . GLU A 1 106 ? -0.799 13.844 5 1 93.06 106 GLU A CA 1
ATOM 842 C C . GLU A 1 106 ? -1.934 12.898 4.625 1 93.06 106 GLU A C 1
ATOM 844 O O . GLU A 1 106 ? -2.969 13.328 4.113 1 93.06 106 GLU A O 1
ATOM 849 N N . LEU A 1 107 ? -1.679 11.648 4.871 1 92.25 107 LEU A N 1
ATOM 850 C CA . LEU A 1 107 ? -2.652 10.641 4.473 1 92.25 107 LEU A 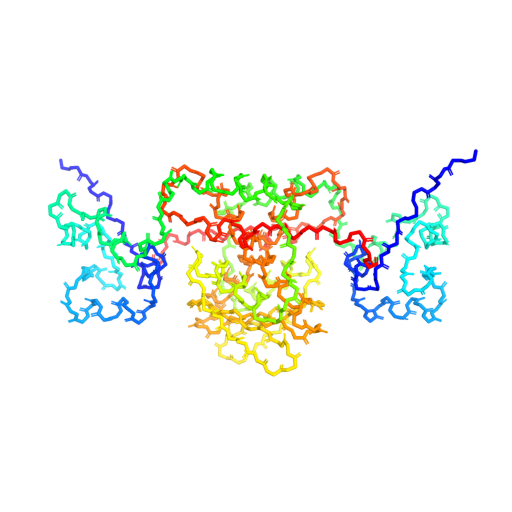CA 1
ATOM 851 C C . LEU A 1 107 ? -3.395 10.086 5.684 1 92.25 107 LEU A C 1
ATOM 853 O O . LEU A 1 107 ? -4.141 9.109 5.57 1 92.25 107 LEU A O 1
ATOM 857 N N . GLY A 1 108 ? -3.17 10.641 6.871 1 87.5 108 GLY A N 1
ATOM 858 C CA . GLY A 1 108 ? -3.932 10.281 8.062 1 87.5 108 GLY A CA 1
ATOM 859 C C . GLY A 1 108 ? -3.398 9.047 8.766 1 87.5 108 GLY A C 1
ATOM 860 O O . GLY A 1 108 ? -4.145 8.352 9.453 1 87.5 108 GLY A O 1
ATOM 861 N N . TRP A 1 109 ? -2.148 8.672 8.562 1 90.62 109 TRP A N 1
ATOM 862 C CA . TRP A 1 109 ? -1.521 7.523 9.211 1 90.62 109 TRP A CA 1
ATOM 863 C C . TRP A 1 109 ? -0.783 7.945 10.477 1 90.62 109 TRP A C 1
ATOM 865 O O . TRP A 1 109 ? -0.24 9.055 10.547 1 90.62 109 TRP A O 1
ATOM 875 N N . GLU A 1 110 ? -0.756 7.059 11.43 1 90.19 110 GLU A N 1
ATOM 876 C CA . GLU A 1 110 ? 0.083 7.219 12.609 1 90.19 110 GLU A CA 1
ATOM 877 C C . GLU A 1 110 ? 1.437 6.539 12.422 1 90.19 110 GLU A C 1
ATOM 879 O O . GLU A 1 110 ? 1.533 5.512 11.75 1 90.19 110 GLU A O 1
ATOM 884 N N . VAL A 1 111 ? 2.467 7.152 13.07 1 95.44 111 VAL A N 1
ATOM 885 C CA . VAL A 1 111 ? 3.822 6.625 12.945 1 95.44 111 VAL A CA 1
ATOM 886 C C . VAL A 1 111 ? 4.387 6.301 14.32 1 95.44 111 VAL A C 1
ATOM 888 O O . VAL A 1 111 ? 4.215 7.074 15.266 1 95.44 111 VAL A O 1
ATOM 891 N N . HIS A 1 112 ? 4.953 5.141 14.461 1 93 112 HIS A N 1
ATOM 892 C CA . HIS A 1 112 ? 5.727 4.766 15.633 1 9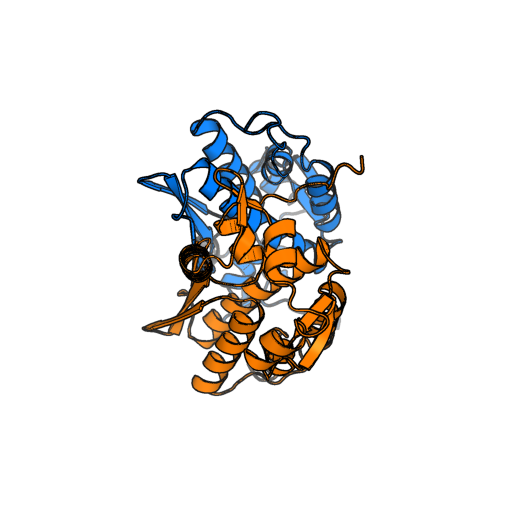3 112 HIS A CA 1
ATOM 893 C C . HIS A 1 112 ? 7.164 4.422 15.258 1 93 112 HIS A C 1
ATOM 895 O O . HIS A 1 112 ? 7.402 3.494 14.484 1 93 112 HIS A O 1
ATOM 901 N N . PHE A 1 113 ? 8.016 5.227 15.781 1 94.62 113 PHE A N 1
ATOM 902 C CA . PHE A 1 113 ? 9.422 4.898 15.641 1 94.62 113 PHE A CA 1
ATOM 903 C C . PHE A 1 113 ? 9.875 3.945 16.734 1 94.62 113 PHE A C 1
ATOM 905 O O . PHE A 1 113 ? 9.688 4.227 17.922 1 94.62 113 PHE A O 1
ATOM 912 N N . LEU A 1 114 ? 10.445 2.914 16.312 1 91.56 114 LEU A N 1
ATOM 913 C CA . LEU A 1 114 ? 10.82 1.854 17.234 1 91.56 114 LEU A CA 1
ATOM 914 C C . LEU A 1 114 ? 12.344 1.754 17.359 1 91.56 114 LEU A C 1
ATOM 916 O O . LEU A 1 114 ? 13.07 2.521 16.719 1 91.56 114 LEU A O 1
ATOM 920 N N . ASP A 1 115 ? 12.766 0.798 18.188 1 87.69 115 ASP A N 1
ATOM 921 C CA . ASP A 1 115 ? 14.203 0.597 18.391 1 87.69 115 ASP A CA 1
ATOM 922 C C . ASP A 1 115 ? 14.867 0.108 17.109 1 87.69 115 ASP A C 1
ATOM 924 O O . ASP A 1 11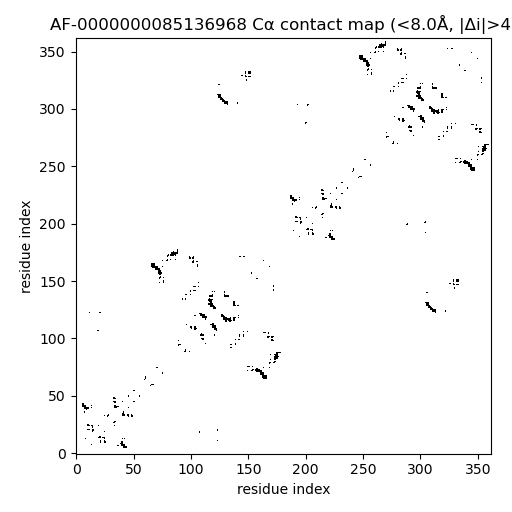5 ? 14.195 -0.436 16.219 1 87.69 115 ASP A O 1
ATOM 928 N N . ASP A 1 116 ? 16.203 0.387 16.891 1 90.12 116 ASP A N 1
ATOM 929 C CA . AS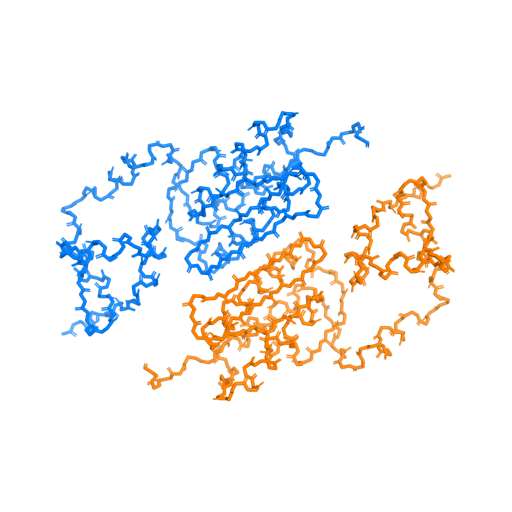P A 1 116 ? 17.078 -0.122 15.828 1 90.12 116 ASP A CA 1
ATOM 930 C C . ASP A 1 116 ? 16.625 0.39 14.461 1 90.12 116 ASP A C 1
ATOM 932 O O . ASP A 1 116 ? 16.781 -0.296 13.445 1 90.12 116 ASP A O 1
ATOM 936 N N . GLY A 1 117 ? 15.812 1.492 14.461 1 95.06 117 GLY A N 1
ATOM 937 C CA . GLY A 1 117 ? 15.469 2.148 13.211 1 95.06 117 GLY A CA 1
ATOM 938 C C . GLY A 1 117 ? 14.195 1.607 12.578 1 95.06 117 GLY A C 1
ATOM 939 O O . GLY A 1 117 ? 13.859 1.962 11.445 1 95.06 117 GLY A O 1
ATOM 940 N N . ALA A 1 118 ? 13.5 0.792 13.359 1 94.19 118 ALA A N 1
ATOM 941 C CA . ALA A 1 118 ? 12.258 0.221 12.844 1 94.19 118 ALA A CA 1
ATOM 942 C C . ALA A 1 118 ? 11.141 1.256 12.852 1 94.19 118 ALA A C 1
ATOM 944 O O . ALA A 1 118 ? 11.141 2.174 13.672 1 94.19 118 ALA A O 1
ATOM 945 N N . ILE A 1 119 ? 10.219 1.124 11.914 1 97.56 119 ILE A N 1
ATOM 946 C CA . ILE A 1 119 ? 9.094 2.035 11.789 1 97.56 119 ILE A CA 1
ATOM 947 C C . ILE A 1 119 ? 7.793 1.236 11.68 1 97.56 119 ILE A C 1
ATOM 949 O O . ILE A 1 119 ? 7.738 0.225 10.977 1 97.56 119 ILE A O 1
ATOM 953 N N . CYS A 1 120 ? 6.844 1.667 12.375 1 96.56 120 CYS A N 1
ATOM 954 C CA . CYS A 1 120 ? 5.496 1.122 12.258 1 96.56 120 CYS A CA 1
ATOM 955 C C . CYS A 1 120 ? 4.516 2.191 11.789 1 96.56 120 CYS A C 1
ATOM 957 O O . CYS A 1 120 ? 4.445 3.273 12.375 1 96.56 120 CYS A O 1
ATOM 959 N N . LEU A 1 121 ? 3.885 1.929 10.703 1 96.5 121 LEU A N 1
ATOM 960 C CA . LEU A 1 121 ? 2.752 2.736 10.266 1 96.5 121 LEU A CA 1
ATOM 961 C C . LEU A 1 121 ? 1.433 2.09 10.672 1 96.5 121 LEU A C 1
ATOM 963 O O . LEU A 1 121 ? 1.254 0.88 10.508 1 96.5 121 LEU A O 1
ATOM 967 N N . GLU A 1 122 ? 0.595 2.938 11.156 1 90 122 GLU A N 1
ATOM 968 C CA . GLU A 1 122 ? -0.677 2.41 11.641 1 90 122 GLU A CA 1
ATOM 969 C C . GLU A 1 122 ? -1.843 3.295 11.203 1 90 122 GLU A C 1
ATOM 971 O O . GLU A 1 122 ? -1.729 4.523 11.203 1 90 122 GLU A O 1
ATOM 976 N N . ASP A 1 123 ? -2.852 2.584 10.695 1 84.56 123 ASP A N 1
ATOM 977 C CA . ASP A 1 123 ? -4.141 3.254 10.547 1 84.56 123 ASP A CA 1
ATOM 978 C C . ASP A 1 123 ? -5.266 2.412 11.141 1 84.56 123 ASP A C 1
ATOM 980 O O . ASP A 1 123 ? -5.023 1.532 11.969 1 84.56 123 ASP A O 1
ATOM 984 N N . ASP A 1 124 ? -6.512 2.76 10.867 1 77 124 ASP A N 1
ATOM 985 C CA . ASP A 1 124 ? -7.648 2.07 11.469 1 77 124 ASP A CA 1
ATOM 986 C C . ASP A 1 124 ? -7.793 0.659 10.898 1 77 124 ASP A C 1
ATOM 988 O O . ASP A 1 124 ? -8.562 -0.149 11.43 1 77 124 ASP A O 1
ATOM 992 N N . GLU A 1 125 ? -6.984 0.422 9.961 1 82.69 125 GLU A N 1
ATOM 993 C CA . GLU A 1 125 ? -7.203 -0.828 9.242 1 82.69 125 GLU A CA 1
ATOM 994 C C . GLU A 1 125 ? -6.105 -1.843 9.547 1 82.69 125 GLU A C 1
ATOM 996 O O . GLU A 1 125 ? -6.301 -3.047 9.375 1 82.69 125 GLU A O 1
ATOM 1001 N N . GLY A 1 126 ? -4.961 -1.341 9.969 1 88.06 126 GLY A N 1
ATOM 1002 C CA . GLY A 1 126 ? -3.887 -2.293 10.195 1 88.06 126 GLY A CA 1
ATOM 1003 C C . GLY A 1 126 ? -2.59 -1.635 10.633 1 88.06 126 GLY A C 1
ATOM 1004 O O . GLY A 1 126 ? -2.549 -0.426 10.867 1 88.06 126 GLY A O 1
ATOM 1005 N N . GLN A 1 127 ? -1.63 -2.5 10.914 1 92.94 127 GLN A N 1
ATOM 1006 C CA . GLN A 1 127 ? -0.279 -2.084 11.281 1 92.94 127 GLN A CA 1
ATOM 1007 C C . GLN A 1 127 ? 0.749 -2.625 10.289 1 92.94 127 GLN A C 1
ATOM 1009 O O . GLN A 1 127 ? 0.648 -3.771 9.852 1 92.94 127 GLN A O 1
ATOM 1014 N N . HIS A 1 128 ? 1.691 -1.762 10 1 96.44 128 HIS A N 1
ATOM 1015 C CA . HIS A 1 128 ? 2.709 -2.094 9.016 1 96.44 128 HIS A CA 1
ATOM 1016 C C . HIS A 1 128 ? 4.109 -1.84 9.555 1 96.44 128 HIS A C 1
ATOM 1018 O O . HIS A 1 128 ? 4.465 -0.699 9.859 1 96.44 128 HIS A O 1
ATOM 1024 N N . TYR A 1 129 ? 4.871 -2.871 9.578 1 95.25 129 TYR A N 1
ATOM 1025 C CA . TYR A 1 129 ? 6.191 -2.799 10.203 1 95.25 129 TYR A CA 1
ATOM 1026 C C . TYR A 1 129 ? 7.293 -2.867 9.148 1 95.25 129 TYR A C 1
ATOM 1028 O O . TYR A 1 129 ? 7.27 -3.734 8.273 1 95.25 129 TYR A O 1
ATOM 1036 N N . PHE A 1 130 ? 8.219 -2 9.281 1 95.25 130 PHE A N 1
ATOM 1037 C CA . PHE A 1 130 ? 9.453 -1.969 8.508 1 95.25 130 PHE A CA 1
ATOM 1038 C C . PHE A 1 130 ? 10.664 -2.062 9.43 1 95.25 130 PHE A C 1
ATOM 1040 O O . PHE A 1 130 ? 11 -1.103 10.125 1 95.25 130 PHE A O 1
ATOM 1047 N N . GLU A 1 131 ? 11.344 -3.225 9.438 1 90.44 131 GLU A N 1
ATOM 1048 C CA . GLU A 1 131 ? 12.367 -3.439 10.453 1 90.44 131 GLU A CA 1
ATOM 1049 C C . GLU A 1 131 ? 13.617 -4.082 9.852 1 90.44 131 GLU A C 1
ATOM 1051 O O . GLU A 1 131 ? 14.57 -4.395 10.57 1 90.44 131 GLU A O 1
ATOM 1056 N N . LYS A 1 132 ? 13.656 -4.246 8.586 1 88.25 132 LYS A N 1
ATOM 1057 C CA . LYS A 1 132 ? 14.711 -5.043 7.961 1 88.25 132 LYS A CA 1
ATOM 1058 C C . LYS A 1 132 ? 15.977 -4.211 7.746 1 88.25 132 LYS A C 1
ATOM 1060 O O . LYS A 1 132 ? 17.062 -4.762 7.605 1 88.25 132 LYS A O 1
ATOM 1065 N N . TYR A 1 133 ? 15.852 -2.896 7.691 1 91.25 133 TYR A N 1
ATOM 1066 C CA . TYR A 1 133 ? 16.969 -2.004 7.391 1 91.25 133 TYR A CA 1
ATOM 1067 C C . TYR A 1 133 ? 17.141 -0.966 8.492 1 91.25 133 TYR A C 1
ATOM 1069 O O . TYR A 1 133 ? 16.516 -1.058 9.547 1 91.25 133 TYR A O 1
ATOM 1077 N N . ASN A 1 134 ? 18.203 -0.115 8.281 1 93.69 134 ASN A N 1
ATOM 1078 C CA . ASN A 1 134 ? 18.359 1.005 9.203 1 93.69 134 ASN A CA 1
ATOM 1079 C C . ASN A 1 134 ? 17.234 2.029 9.047 1 93.69 134 ASN A C 1
ATOM 1081 O O . ASN A 1 134 ? 16.359 1.865 8.195 1 93.69 134 ASN A O 1
ATOM 1085 N N . LEU A 1 135 ? 17.266 3 9.82 1 96.25 135 LEU A N 1
ATOM 1086 C CA . LEU A 1 135 ? 16.188 3.994 9.844 1 96.25 135 LEU A CA 1
ATOM 1087 C C . LEU A 1 135 ? 15.953 4.574 8.453 1 96.25 135 LEU A C 1
ATOM 1089 O O . LEU A 1 135 ? 14.805 4.707 8.023 1 96.25 135 LEU A O 1
ATOM 1093 N N . ARG A 1 136 ? 16.984 4.887 7.77 1 95.19 136 ARG A N 1
ATOM 1094 C CA . ARG A 1 136 ? 16.891 5.469 6.434 1 95.19 136 ARG A CA 1
ATOM 1095 C C . ARG A 1 136 ? 16.203 4.508 5.469 1 95.19 136 ARG A C 1
ATOM 1097 O O . ARG A 1 136 ? 15.289 4.898 4.738 1 95.19 136 ARG A O 1
ATOM 1104 N N . GLY A 1 137 ? 16.703 3.316 5.469 1 94.94 137 GLY A N 1
ATOM 1105 C CA . GLY A 1 137 ? 16.094 2.316 4.605 1 94.94 137 GLY A CA 1
ATOM 1106 C C . GLY A 1 137 ? 14.641 2.049 4.93 1 94.94 137 GLY A C 1
ATOM 1107 O O . GLY A 1 137 ? 13.805 1.971 4.027 1 94.94 137 GLY A O 1
ATOM 1108 N N . ASN A 1 138 ? 14.359 1.912 6.203 1 96.5 138 ASN A N 1
ATOM 1109 C CA . ASN A 1 138 ? 12.992 1.654 6.625 1 96.5 138 ASN A CA 1
ATOM 1110 C C . ASN A 1 138 ? 12.07 2.832 6.309 1 96.5 138 ASN A C 1
ATOM 1112 O O . ASN A 1 138 ? 10.914 2.641 5.945 1 96.5 138 ASN A O 1
ATOM 1116 N N . ALA A 1 139 ? 12.594 4.008 6.445 1 97.44 139 ALA A N 1
ATOM 1117 C CA . ALA A 1 139 ? 11.828 5.211 6.129 1 97.44 139 ALA A CA 1
ATOM 1118 C C . ALA A 1 139 ? 11.445 5.25 4.652 1 97.44 139 ALA A C 1
ATOM 1120 O O . ALA A 1 139 ? 10.32 5.602 4.305 1 97.44 139 ALA A O 1
ATOM 1121 N N . ARG A 1 140 ? 12.367 4.91 3.818 1 95.06 140 ARG A N 1
ATOM 1122 C CA . ARG A 1 140 ? 12.086 4.871 2.387 1 95.06 140 ARG A CA 1
ATOM 1123 C C . ARG A 1 140 ? 10.969 3.885 2.076 1 95.06 140 ARG A C 1
ATOM 1125 O O . ARG A 1 140 ? 10.078 4.18 1.273 1 95.06 140 ARG A O 1
ATOM 1132 N N . LEU A 1 141 ? 11.055 2.793 2.723 1 95.25 141 LEU A N 1
ATOM 1133 C CA . LEU A 1 141 ? 10.031 1.771 2.506 1 95.25 141 LEU A CA 1
ATOM 1134 C C . LEU A 1 141 ? 8.68 2.234 3.025 1 95.25 141 LEU A C 1
ATOM 1136 O O . LEU A 1 141 ? 7.652 2.01 2.381 1 95.25 141 LEU A O 1
ATOM 1140 N N . ALA A 1 142 ? 8.664 2.822 4.172 1 97.44 142 ALA A N 1
ATOM 1141 C CA . ALA A 1 142 ? 7.43 3.348 4.746 1 97.44 142 ALA A CA 1
ATOM 1142 C C . ALA A 1 142 ? 6.789 4.379 3.818 1 97.44 142 ALA A C 1
ATOM 1144 O O . ALA A 1 142 ? 5.59 4.316 3.547 1 97.44 142 ALA A O 1
ATOM 1145 N N . ILE A 1 143 ? 7.574 5.27 3.326 1 97.75 143 ILE A N 1
ATOM 1146 C CA . ILE A 1 143 ? 7.066 6.316 2.447 1 97.75 143 ILE A CA 1
ATOM 1147 C C . ILE A 1 143 ? 6.582 5.699 1.137 1 97.75 143 ILE A C 1
ATOM 1149 O O . ILE A 1 143 ? 5.57 6.129 0.58 1 97.75 143 ILE A O 1
ATOM 1153 N N . ARG A 1 144 ? 7.262 4.707 0.697 1 96.38 144 ARG A N 1
ATOM 1154 C CA . ARG A 1 144 ? 6.82 4.023 -0.515 1 96.38 144 ARG A CA 1
ATOM 1155 C C . ARG A 1 144 ? 5.426 3.432 -0.333 1 96.38 144 ARG A C 1
ATOM 1157 O O . ARG A 1 144 ? 4.59 3.51 -1.235 1 96.38 144 ARG A O 1
ATOM 1164 N N . MET A 1 145 ? 5.246 2.816 0.76 1 96.62 145 MET A N 1
ATOM 1165 C CA . MET A 1 145 ? 3.916 2.27 1.016 1 96.62 145 MET A CA 1
ATOM 1166 C C . MET A 1 145 ? 2.857 3.367 0.972 1 96.62 145 MET A C 1
ATOM 1168 O O . MET A 1 145 ? 1.777 3.172 0.41 1 96.62 145 MET A O 1
ATOM 1172 N N . LEU A 1 146 ? 3.162 4.461 1.558 1 97.25 146 LEU A N 1
ATOM 1173 C CA . LEU A 1 146 ? 2.236 5.59 1.561 1 97.25 146 LEU A CA 1
ATOM 1174 C C . LEU A 1 146 ? 2.002 6.105 0.145 1 97.25 146 LEU A C 1
ATOM 1176 O O . LEU A 1 146 ? 0.882 6.484 -0.205 1 97.25 146 LEU A O 1
ATOM 1180 N N . ARG A 1 147 ? 3.006 6.098 -0.649 1 97.5 147 ARG A N 1
ATOM 1181 C CA . ARG A 1 147 ? 2.871 6.469 -2.053 1 97.5 147 ARG A CA 1
ATOM 1182 C C . ARG A 1 147 ? 1.926 5.523 -2.785 1 97.5 147 ARG A C 1
ATOM 1184 O O . ARG A 1 147 ? 1.115 5.961 -3.605 1 97.5 147 ARG A O 1
ATOM 1191 N N . CYS A 1 148 ? 2.1 4.246 -2.475 1 96 148 CYS A N 1
ATOM 1192 C CA . CYS A 1 148 ? 1.207 3.262 -3.076 1 96 148 CYS A CA 1
ATOM 1193 C C . CYS A 1 148 ? -0.249 3.58 -2.758 1 96 148 CYS A C 1
ATOM 1195 O O . CYS A 1 148 ? -1.103 3.557 -3.646 1 96 148 CYS A O 1
ATOM 1197 N N . GLU A 1 149 ? -0.476 3.855 -1.504 1 94.81 149 GLU A N 1
ATOM 1198 C CA . GLU A 1 149 ? -1.82 4.215 -1.061 1 94.81 149 GLU A CA 1
ATOM 1199 C C . GLU A 1 149 ? -2.336 5.445 -1.8 1 94.81 149 GLU A C 1
ATOM 1201 O O . GLU A 1 149 ? -3.471 5.457 -2.281 1 94.81 149 GLU A O 1
ATOM 1206 N N . LEU A 1 150 ? -1.521 6.43 -1.854 1 96.75 150 LEU A N 1
ATOM 1207 C CA . LEU A 1 150 ? -1.891 7.676 -2.512 1 96.75 150 LEU A CA 1
ATOM 1208 C C . LEU A 1 150 ? -2.203 7.441 -3.986 1 96.75 150 LEU A C 1
ATOM 1210 O O . LEU A 1 150 ? -3.227 7.91 -4.492 1 96.75 150 LEU A O 1
ATOM 1214 N N . CYS A 1 151 ? -1.346 6.762 -4.613 1 96.75 151 CYS A N 1
ATOM 1215 C CA . CYS A 1 151 ? -1.514 6.445 -6.027 1 96.75 151 CYS A CA 1
ATOM 1216 C C . CYS A 1 151 ? -2.828 5.715 -6.273 1 96.75 151 CYS A C 1
ATOM 1218 O O . CYS A 1 151 ? -3.566 6.047 -7.199 1 96.75 151 CYS A O 1
ATOM 1220 N N . TYR A 1 152 ? -3.055 4.773 -5.484 1 96.06 152 TYR A N 1
ATOM 1221 C CA . TYR A 1 152 ? -4.238 3.938 -5.637 1 96.06 152 TYR A CA 1
ATOM 1222 C C . TYR A 1 152 ? -5.512 4.758 -5.457 1 96.06 152 TYR A C 1
ATOM 1224 O O . TYR A 1 152 ? -6.422 4.695 -6.285 1 96.06 152 TYR A O 1
ATOM 1232 N N . VAL A 1 153 ? -5.551 5.523 -4.391 1 93.44 153 VAL A N 1
ATOM 1233 C CA . VAL A 1 153 ? -6.73 6.324 -4.094 1 93.44 153 VAL A CA 1
ATOM 1234 C C . VAL A 1 153 ? -6.906 7.398 -5.168 1 93.44 153 VAL A C 1
ATOM 1236 O O . VAL A 1 153 ? -8.031 7.656 -5.617 1 93.44 153 VAL A O 1
ATOM 1239 N N . ALA A 1 154 ? -5.844 7.992 -5.551 1 94.62 154 ALA A N 1
ATOM 1240 C CA . ALA A 1 154 ? -5.891 9 -6.609 1 94.62 154 ALA A CA 1
ATOM 1241 C C . ALA A 1 154 ? -6.41 8.398 -7.914 1 94.62 154 ALA A C 1
ATOM 1243 O O . ALA A 1 154 ? -7.047 9.086 -8.711 1 94.62 154 ALA A O 1
ATOM 1244 N N . GLY A 1 155 ? -6.105 7.18 -8.164 1 93 155 GLY A N 1
ATOM 1245 C CA . GLY A 1 155 ? -6.625 6.492 -9.336 1 93 155 GLY A CA 1
ATOM 1246 C C . GLY A 1 155 ? -8.125 6.285 -9.297 1 93 155 GLY A C 1
ATOM 1247 O O . GLY A 1 155 ? -8.805 6.402 -10.32 1 93 155 GLY A O 1
ATOM 1248 N N . ASP A 1 156 ? -8.617 6.027 -8.172 1 88 156 ASP A N 1
ATOM 1249 C CA . ASP A 1 156 ? -10.039 5.746 -8.008 1 88 156 ASP A CA 1
ATOM 1250 C C . ASP A 1 156 ? -10.852 7.039 -7.938 1 88 156 ASP A C 1
ATOM 1252 O O . ASP A 1 156 ? -11.984 7.094 -8.422 1 88 156 ASP A O 1
ATOM 1256 N N . TYR A 1 157 ? -10.219 8.031 -7.293 1 88.81 157 TYR A N 1
ATOM 1257 C CA . TYR A 1 157 ? -10.906 9.297 -7.082 1 88.81 157 TYR A CA 1
ATOM 1258 C C . TYR A 1 157 ? -10.047 10.469 -7.543 1 88.81 157 TYR A C 1
ATOM 1260 O O . TYR A 1 157 ? -9.75 11.375 -6.758 1 88.81 157 TYR A O 1
ATOM 1268 N N . PRO A 1 158 ? -9.758 10.562 -8.773 1 92.69 158 PRO A N 1
ATOM 1269 C CA . PRO A 1 158 ? -8.805 11.57 -9.242 1 92.69 158 PRO A CA 1
ATOM 1270 C C . PRO A 1 158 ? -9.344 12.992 -9.102 1 92.69 158 PRO A C 1
ATOM 1272 O O . PRO A 1 158 ? -8.57 13.93 -8.898 1 92.69 158 PRO A O 1
ATOM 1275 N N . ASP A 1 159 ? -10.695 13.195 -9.102 1 93.56 159 ASP A N 1
ATOM 1276 C CA . ASP A 1 159 ? -11.273 14.539 -9.211 1 93.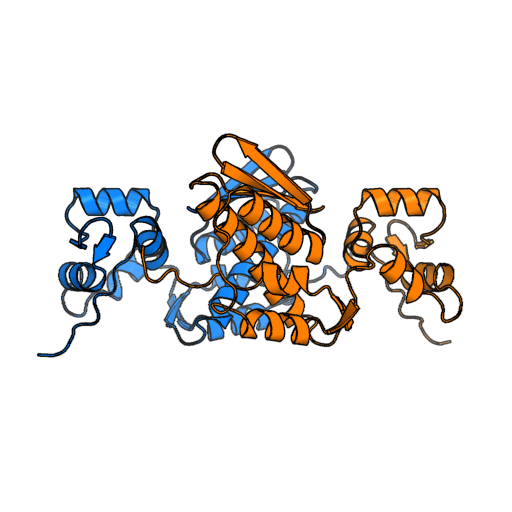56 159 ASP A CA 1
ATOM 1277 C C . ASP A 1 159 ? -11.773 15.023 -7.852 1 93.56 159 ASP A C 1
ATOM 1279 O O . ASP A 1 159 ? -12.281 16.141 -7.738 1 93.56 159 ASP A O 1
ATOM 1283 N N . GLU A 1 160 ? -11.633 14.172 -6.879 1 87.25 160 GLU A N 1
ATOM 1284 C CA . GLU A 1 160 ? -12.078 14.562 -5.547 1 87.25 160 GLU A CA 1
ATOM 1285 C C . GLU A 1 160 ? -11.141 15.602 -4.938 1 87.25 160 GLU A C 1
ATOM 1287 O O . GLU A 1 160 ? -9.938 15.375 -4.832 1 87.25 160 GLU A O 1
ATOM 1292 N N . PRO A 1 161 ? -11.703 16.75 -4.559 1 87.31 161 PRO A N 1
ATOM 1293 C CA . PRO A 1 161 ? -10.859 17.797 -3.971 1 87.31 161 PRO A CA 1
ATOM 1294 C C . PRO A 1 161 ? -10.484 17.5 -2.52 1 87.31 161 PRO A C 1
ATOM 1296 O O . PRO A 1 161 ? -11.242 16.844 -1.799 1 87.31 161 PRO A O 1
ATOM 1299 N N . GLU A 1 162 ? -9.273 17.922 -2.15 1 87.06 162 GLU A N 1
ATOM 1300 C CA . GLU A 1 162 ? -8.781 17.859 -0.778 1 87.06 162 GLU A CA 1
ATOM 1301 C C . GLU A 1 162 ? -7.762 18.953 -0.5 1 87.06 162 GLU A C 1
ATOM 1303 O O . GLU A 1 162 ? -7.227 19.562 -1.43 1 87.06 162 GLU A O 1
ATOM 1308 N N . SER A 1 163 ? -7.648 19.281 0.789 1 87.25 163 SER A N 1
ATOM 1309 C CA . SER A 1 163 ? -6.605 20.203 1.213 1 87.25 163 SER A CA 1
ATOM 1310 C C . SER A 1 163 ? -5.312 19.469 1.548 1 87.25 163 SER A C 1
ATOM 1312 O O . SER A 1 163 ? -5.324 18.484 2.279 1 87.25 163 SER A O 1
ATOM 1314 N N . TRP A 1 164 ? -4.254 19.984 0.99 1 92.75 164 TRP A N 1
ATOM 1315 C CA . TRP A 1 164 ? -2.949 19.344 1.139 1 92.75 164 TRP A CA 1
ATOM 1316 C C . TRP A 1 164 ? -1.919 20.328 1.672 1 92.75 164 TRP A C 1
ATOM 1318 O O . TRP A 1 164 ? -2.168 21.547 1.704 1 92.75 164 TRP A O 1
ATOM 1328 N N . SER A 1 165 ? -0.861 19.844 2.131 1 93.31 165 SER A N 1
ATOM 1329 C CA . SER A 1 165 ? 0.213 20.703 2.617 1 93.31 165 SER A CA 1
ATOM 1330 C C . SER A 1 165 ? 1.449 20.609 1.731 1 93.31 165 SER A C 1
ATOM 1332 O O . SER A 1 165 ? 1.688 19.562 1.109 1 93.31 165 SER A O 1
ATOM 1334 N N . GLU A 1 166 ? 2.236 21.625 1.725 1 94.81 166 GLU A N 1
ATOM 1335 C CA . GLU A 1 166 ? 3.514 21.609 1.02 1 94.81 166 GLU A CA 1
ATOM 1336 C C . GLU A 1 166 ? 4.48 20.609 1.653 1 94.81 166 GLU A C 1
ATOM 1338 O O . GLU A 1 166 ? 5.234 19.938 0.949 1 94.81 166 GLU A O 1
ATOM 1343 N N . ALA A 1 167 ? 4.465 20.562 2.904 1 94.38 167 ALA A N 1
ATOM 1344 C CA . ALA A 1 167 ? 5.328 19.625 3.631 1 94.38 167 ALA A CA 1
ATOM 1345 C C . ALA A 1 167 ? 5.023 18.188 3.254 1 94.38 167 ALA A C 1
ATOM 1347 O O . ALA A 1 167 ? 5.938 17.391 3.025 1 94.38 167 ALA A O 1
ATOM 1348 N N . GLY A 1 168 ? 3.781 17.891 3.207 1 96.06 168 GLY A N 1
ATOM 1349 C CA . GLY A 1 168 ? 3.363 16.562 2.801 1 96.06 168 GLY A CA 1
ATOM 1350 C C . GLY A 1 168 ? 3.734 16.234 1.367 1 96.06 168 GLY A C 1
ATOM 1351 O O . GLY A 1 168 ? 4.16 15.109 1.072 1 96.06 168 GLY A O 1
ATOM 1352 N N . LEU A 1 169 ? 3.572 17.219 0.544 1 96.62 169 LEU A N 1
ATOM 1353 C CA . LEU A 1 169 ? 3.939 17.078 -0.861 1 96.62 169 LEU A CA 1
ATOM 1354 C C . LEU A 1 169 ? 5.414 16.719 -1.005 1 96.62 169 LEU A C 1
ATOM 1356 O O . LEU A 1 169 ? 5.754 15.766 -1.714 1 96.62 169 LEU A O 1
ATOM 1360 N N . ASN A 1 170 ? 6.223 17.375 -0.368 1 96.19 170 ASN A N 1
ATOM 1361 C CA . ASN A 1 170 ? 7.66 17.125 -0.41 1 96.19 170 ASN A CA 1
ATOM 1362 C C . ASN A 1 170 ? 8.023 15.805 0.259 1 96.19 170 ASN A C 1
ATOM 1364 O O . ASN A 1 170 ? 8.914 15.094 -0.209 1 96.19 170 ASN A O 1
ATOM 1368 N N . ALA A 1 171 ? 7.348 15.5 1.315 1 97.44 171 ALA A N 1
ATOM 1369 C CA . ALA A 1 171 ? 7.672 14.312 2.098 1 97.44 171 ALA A CA 1
ATOM 1370 C C . ALA A 1 171 ? 7.336 13.039 1.326 1 97.44 171 ALA A C 1
ATOM 1372 O O . ALA A 1 171 ? 7.992 12.008 1.502 1 97.44 171 ALA A O 1
ATOM 1373 N N . LEU A 1 172 ? 6.34 13.133 0.461 1 98.06 172 LEU A N 1
ATOM 1374 C CA . LEU A 1 172 ? 5.875 11.961 -0.276 1 98.06 172 LEU A CA 1
ATOM 1375 C C . LEU A 1 172 ? 6.684 11.773 -1.556 1 98.06 172 LEU A C 1
ATOM 1377 O O . LEU A 1 172 ? 6.633 10.703 -2.17 1 98.06 172 LEU A O 1
ATOM 1381 N N . ALA A 1 173 ? 7.391 12.797 -1.928 1 97.5 173 ALA A N 1
ATOM 1382 C CA . ALA A 1 173 ? 8.227 12.664 -3.119 1 97.5 173 ALA A CA 1
ATOM 1383 C C . ALA A 1 173 ? 9.438 11.773 -2.85 1 97.5 173 ALA A C 1
ATOM 1385 O O . ALA A 1 173 ? 9.953 11.75 -1.732 1 97.5 173 ALA A O 1
ATOM 1386 N N . GLU A 1 174 ? 9.891 11.07 -3.848 1 94.81 174 GLU A N 1
ATOM 1387 C CA . GLU A 1 174 ? 11.117 10.289 -3.736 1 94.81 174 GLU A CA 1
ATOM 1388 C C . GLU A 1 174 ? 12.328 11.18 -3.52 1 94.81 174 GLU A C 1
ATOM 1390 O O . GLU A 1 174 ? 12.43 12.258 -4.109 1 94.81 174 GLU A O 1
ATOM 1395 N N . TRP A 1 175 ? 13.172 10.562 -2.727 1 90.88 175 TRP A N 1
ATOM 1396 C CA . TRP A 1 175 ? 14.383 11.305 -2.41 1 90.88 175 TRP A CA 1
ATOM 1397 C C . TRP A 1 175 ? 15.305 11.383 -3.619 1 90.88 175 TRP A C 1
ATOM 1399 O O . TRP A 1 175 ? 15.305 10.484 -4.469 1 90.88 175 TRP A O 1
ATOM 1409 N N . GLU A 1 176 ? 16.094 12.445 -3.578 1 87.12 176 GLU A N 1
ATOM 1410 C CA . GLU A 1 176 ? 17.156 12.57 -4.566 1 87.12 176 GLU A CA 1
ATOM 1411 C C . GLU A 1 176 ? 18.141 11.406 -4.465 1 87.12 176 GLU A C 1
ATOM 1413 O O . GLU A 1 176 ? 18.453 10.945 -3.367 1 87.12 176 GLU A O 1
ATOM 1418 N N . LYS A 1 177 ? 18.484 10.844 -5.652 1 74.06 177 LYS A N 1
ATOM 1419 C CA . LYS A 1 177 ? 19.469 9.773 -5.668 1 74.06 177 LYS A CA 1
ATOM 1420 C C . LYS A 1 177 ? 20.859 10.297 -5.273 1 74.06 177 LYS A C 1
ATOM 1422 O O . LYS A 1 177 ? 21.234 11.414 -5.648 1 74.06 177 LYS A O 1
ATOM 1427 N N . SER A 1 178 ? 21.281 10.062 -4.121 1 57 178 SER A N 1
ATOM 1428 C CA . SER A 1 178 ? 22.625 10.516 -3.783 1 57 178 SER A CA 1
ATOM 1429 C C . SER A 1 178 ? 23.656 10.047 -4.816 1 57 178 SER A C 1
ATOM 1431 O O . SER A 1 178 ? 23.609 8.898 -5.254 1 57 178 SER A O 1
ATOM 1433 N N . ASP A 1 179 ? 24.141 10.953 -5.652 1 45.41 179 ASP A N 1
ATOM 1434 C CA . ASP A 1 179 ? 25.359 10.648 -6.41 1 45.41 179 ASP A CA 1
ATOM 1435 C C . ASP A 1 179 ? 26.297 9.758 -5.602 1 45.41 179 ASP A C 1
ATOM 1437 O O . ASP A 1 179 ? 27.141 9.062 -6.172 1 45.41 179 ASP A O 1
ATOM 1441 N N . HIS A 1 180 ? 26.734 10.125 -4.359 1 35.69 180 HIS A N 1
ATOM 1442 C CA . HIS A 1 180 ? 27.906 9.594 -3.666 1 35.69 180 HIS A CA 1
ATOM 1443 C C . HIS A 1 180 ? 27.641 8.203 -3.105 1 35.69 180 HIS A C 1
ATOM 1445 O O . HIS A 1 180 ? 28.469 7.656 -2.375 1 35.69 180 HIS A O 1
ATOM 1451 N N . GLN A 1 181 ? 26.375 7.582 -2.869 1 28.59 181 GLN A N 1
ATOM 1452 C CA . GLN A 1 181 ? 26.859 6.32 -2.316 1 28.59 181 GLN A CA 1
ATOM 1453 C C . GLN A 1 181 ? 27.344 5.383 -3.42 1 28.59 181 GLN A C 1
ATOM 1455 O O . GLN A 1 181 ? 26.75 5.332 -4.5 1 28.59 181 GLN A O 1
ATOM 1460 N N . MET B 1 1 ? 33.656 0.941 -27.891 1 22.77 1 MET B N 1
ATOM 1461 C CA . MET B 1 1 ? 33.719 0.464 -26.516 1 22.77 1 MET B CA 1
ATOM 1462 C C . MET B 1 1 ? 32.406 0.704 -25.781 1 22.77 1 MET B C 1
ATOM 1464 O O . MET B 1 1 ? 32.062 1.846 -25.469 1 22.77 1 MET B O 1
ATOM 1468 N N . HIS B 1 2 ? 31.25 0.057 -26.094 1 28.3 2 HIS B N 1
ATOM 1469 C CA . HIS B 1 2 ? 29.844 0.246 -25.734 1 28.3 2 HIS B CA 1
ATOM 1470 C C . HIS B 1 2 ? 29.656 0.211 -24.219 1 28.3 2 HIS B C 1
ATOM 1472 O O . HIS B 1 2 ? 30.141 -0.708 -23.547 1 28.3 2 HIS B O 1
ATOM 1478 N N . GLU B 1 3 ? 29.625 1.249 -23.562 1 30.77 3 GLU B N 1
ATOM 1479 C CA . GLU B 1 3 ? 29.453 1.378 -22.109 1 30.77 3 GLU B CA 1
ATOM 1480 C C . GLU B 1 3 ? 28.281 0.529 -21.625 1 30.77 3 GLU B C 1
ATOM 1482 O O . GLU B 1 3 ? 27.141 0.754 -22.016 1 30.77 3 GLU B O 1
ATOM 1487 N N . VAL B 1 4 ? 28.406 -0.809 -21.594 1 37.62 4 VAL B N 1
ATOM 1488 C CA . VAL B 1 4 ? 27.438 -1.751 -21.031 1 37.62 4 VAL B CA 1
ATOM 1489 C C . VAL B 1 4 ? 26.859 -1.194 -19.734 1 37.62 4 VAL B C 1
ATOM 1491 O O . VAL B 1 4 ? 27.609 -0.872 -18.812 1 37.62 4 VAL B O 1
ATOM 1494 N N . SER B 1 5 ? 26 -0.373 -19.844 1 41.59 5 SER B N 1
ATOM 1495 C CA . SER B 1 5 ? 25.281 0.184 -18.703 1 41.59 5 SER B CA 1
ATOM 1496 C C . SER B 1 5 ? 25.016 -0.883 -17.641 1 41.59 5 SER B C 1
ATOM 1498 O O . SER B 1 5 ? 24.375 -1.894 -17.922 1 41.59 5 SER B O 1
ATOM 1500 N N . TYR B 1 6 ? 25.906 -1.258 -16.734 1 54.5 6 TYR B N 1
ATOM 1501 C CA . TYR B 1 6 ? 25.984 -2.186 -15.617 1 54.5 6 TYR B CA 1
ATOM 1502 C C . TYR B 1 6 ? 24.828 -1.979 -14.648 1 54.5 6 TYR B C 1
ATOM 1504 O O . TYR B 1 6 ? 24.672 -0.895 -14.086 1 54.5 6 TYR B O 1
ATOM 1512 N N . MET B 1 7 ? 23.828 -2.623 -14.875 1 61.72 7 MET B N 1
ATOM 1513 C CA . MET B 1 7 ? 22.75 -2.58 -13.891 1 61.72 7 MET B CA 1
ATOM 1514 C C . MET B 1 7 ? 23.141 -3.332 -12.617 1 61.72 7 MET B C 1
ATOM 1516 O O . MET B 1 7 ? 23.25 -4.559 -12.633 1 61.72 7 MET B O 1
ATOM 1520 N N . LEU B 1 8 ? 23.578 -2.711 -11.625 1 73.94 8 LEU B N 1
ATOM 1521 C CA . LEU B 1 8 ? 23.953 -3.25 -10.32 1 73.94 8 LEU B CA 1
ATOM 1522 C C . LEU B 1 8 ? 22.812 -3.072 -9.312 1 73.94 8 LEU B C 1
ATOM 1524 O O . LEU B 1 8 ? 22.172 -2.018 -9.273 1 73.94 8 LEU B O 1
ATOM 1528 N N . MET B 1 9 ? 22.422 -4.223 -8.805 1 74.19 9 MET B N 1
ATOM 1529 C CA . MET B 1 9 ? 21.359 -4.211 -7.801 1 74.19 9 MET B CA 1
ATOM 1530 C C . MET B 1 9 ? 21.859 -4.777 -6.477 1 74.19 9 MET B C 1
ATOM 1532 O O . MET B 1 9 ? 22.734 -5.641 -6.457 1 74.19 9 MET B O 1
ATOM 1536 N N . SER B 1 10 ? 21.406 -4.172 -5.328 1 73.19 10 SER B N 1
ATOM 1537 C CA . SER B 1 10 ? 21.609 -4.875 -4.066 1 73.19 10 SER B CA 1
ATOM 1538 C C . SER B 1 10 ? 20.906 -6.227 -4.066 1 73.19 10 SER B C 1
ATOM 1540 O O . SER B 1 10 ? 20.047 -6.484 -4.91 1 73.19 10 SER B O 1
ATOM 1542 N N . LYS B 1 11 ? 21.328 -7.125 -3.154 1 73.19 11 LYS B N 1
ATOM 1543 C CA . LYS B 1 11 ? 20.703 -8.438 -3.051 1 73.19 11 LYS B CA 1
ATOM 1544 C C . LYS B 1 11 ? 19.203 -8.32 -2.832 1 73.19 11 LYS B C 1
ATOM 1546 O O . LYS B 1 11 ? 18.422 -9.078 -3.418 1 73.19 11 LYS B O 1
ATOM 1551 N N . ALA B 1 12 ? 18.969 -7.379 -2.129 1 65.25 12 ALA B N 1
ATOM 1552 C CA . ALA B 1 12 ? 17.562 -7.168 -1.839 1 65.25 12 ALA B CA 1
ATOM 1553 C C . ALA B 1 12 ? 16.812 -6.648 -3.068 1 65.25 12 ALA B C 1
ATOM 1555 O O . ALA B 1 12 ? 15.711 -7.105 -3.375 1 65.25 12 ALA B O 1
ATOM 1556 N N . GLU B 1 13 ? 17.406 -5.785 -3.844 1 66.12 13 GLU B N 1
ATOM 1557 C CA . GLU B 1 13 ? 16.828 -5.27 -5.078 1 66.12 13 GLU B CA 1
ATOM 1558 C C . GLU B 1 13 ? 16.688 -6.371 -6.125 1 66.12 13 GLU B C 1
ATOM 1560 O O . GLU B 1 13 ? 15.672 -6.434 -6.828 1 66.12 13 GLU B O 1
ATOM 1565 N N . TYR B 1 14 ? 17.656 -7.188 -6.207 1 73.81 14 TYR B N 1
ATOM 1566 C CA . TYR B 1 14 ? 17.656 -8.273 -7.18 1 73.81 14 TYR B CA 1
ATOM 1567 C C . TYR B 1 14 ? 16.578 -9.305 -6.836 1 73.81 14 TYR B C 1
ATOM 1569 O O . TYR B 1 14 ? 15.914 -9.836 -7.723 1 73.81 14 TYR B O 1
ATOM 1577 N N . ALA B 1 15 ? 16.484 -9.508 -5.582 1 70.38 15 ALA B N 1
ATOM 1578 C CA . ALA B 1 15 ? 15.422 -10.422 -5.156 1 70.38 15 ALA B CA 1
ATOM 1579 C C . ALA B 1 15 ? 14.055 -9.906 -5.594 1 70.38 15 ALA B C 1
ATOM 1581 O O . ALA B 1 15 ? 13.25 -10.664 -6.148 1 70.38 15 ALA B O 1
ATOM 1582 N N . LYS B 1 16 ? 13.914 -8.688 -5.43 1 62.34 16 LYS B N 1
ATOM 1583 C CA . LYS B 1 16 ? 12.68 -8.055 -5.859 1 62.34 16 LYS B CA 1
ATOM 1584 C C . LYS B 1 16 ? 12.539 -8.086 -7.379 1 62.34 16 LYS B C 1
ATOM 1586 O O . LYS B 1 16 ? 11.461 -8.359 -7.906 1 62.34 16 LYS B O 1
ATOM 1591 N N . TYR B 1 17 ? 13.648 -7.832 -8.039 1 62.75 17 TYR B N 1
ATOM 1592 C CA . TYR B 1 17 ? 13.742 -7.859 -9.5 1 62.75 17 TYR B CA 1
ATOM 1593 C C . TYR B 1 17 ? 13.367 -9.227 -10.047 1 62.75 17 TYR B C 1
ATOM 1595 O O . TYR B 1 17 ? 12.688 -9.328 -11.07 1 62.75 17 TYR B O 1
ATOM 1603 N N . LYS B 1 18 ? 13.734 -10.258 -9.328 1 65.62 18 LYS B N 1
ATOM 1604 C CA . LYS B 1 18 ? 13.555 -11.633 -9.773 1 65.62 18 LYS B CA 1
ATOM 1605 C C . LYS B 1 18 ? 12.289 -12.242 -9.172 1 65.62 18 LYS B C 1
ATOM 1607 O O . LYS B 1 18 ? 11.898 -13.352 -9.523 1 65.62 18 LYS B O 1
ATOM 1612 N N . GLY B 1 19 ? 11.727 -11.461 -8.219 1 56.41 19 GLY B N 1
ATOM 1613 C CA . GLY B 1 19 ? 10.516 -11.938 -7.574 1 56.41 19 GLY B CA 1
ATOM 1614 C C . GLY B 1 19 ? 10.758 -13.086 -6.617 1 56.41 19 GLY B C 1
ATOM 1615 O O . GLY B 1 19 ? 9.938 -14.008 -6.531 1 56.41 19 GLY B O 1
ATOM 1616 N N . VAL B 1 20 ? 11.922 -13.117 -6.105 1 58.66 20 VAL B N 1
ATOM 1617 C CA . VAL B 1 20 ? 12.273 -14.188 -5.184 1 58.66 20 VAL B CA 1
ATOM 1618 C C . VAL B 1 20 ? 12.617 -13.609 -3.818 1 58.66 20 VAL B C 1
ATOM 1620 O O . VAL B 1 20 ? 12.688 -12.383 -3.658 1 58.66 20 VAL B O 1
ATOM 1623 N N . SER B 1 21 ? 12.672 -14.469 -2.803 1 57.06 21 SER B N 1
ATOM 1624 C CA . SER B 1 21 ? 13.102 -14.039 -1.479 1 57.06 21 SER B CA 1
ATOM 1625 C C . SER B 1 21 ? 14.578 -13.641 -1.478 1 57.06 21 SER B C 1
ATOM 1627 O O . SER B 1 21 ? 15.344 -14.102 -2.326 1 57.06 21 SER B O 1
ATOM 1629 N N . ARG B 1 22 ? 14.891 -12.883 -0.577 1 68.88 22 ARG B N 1
ATOM 1630 C CA . ARG B 1 22 ? 16.297 -12.562 -0.38 1 68.88 22 ARG B CA 1
ATOM 1631 C C . ARG B 1 22 ? 17.109 -13.82 -0.108 1 68.88 22 ARG B C 1
ATOM 1633 O O . ARG B 1 22 ? 18.234 -13.953 -0.592 1 68.88 22 ARG B O 1
ATOM 1640 N N . GLN B 1 23 ? 16.5 -14.68 0.695 1 63.47 23 GLN B N 1
ATOM 1641 C CA . GLN B 1 23 ? 17.188 -15.93 0.96 1 63.47 23 GLN B CA 1
ATOM 1642 C C . GLN B 1 23 ? 17.469 -16.688 -0.335 1 63.47 23 GLN B C 1
ATOM 1644 O O . GLN B 1 23 ? 18.547 -17.281 -0.494 1 63.47 23 GLN B O 1
ATOM 1649 N N . THR B 1 24 ? 16.609 -16.609 -1.162 1 68.12 24 THR B N 1
ATOM 1650 C CA . THR B 1 24 ? 16.812 -17.266 -2.457 1 68.12 24 THR B CA 1
ATOM 1651 C C . THR B 1 24 ? 18 -16.656 -3.191 1 68.12 24 THR B C 1
ATOM 1653 O O . THR B 1 24 ? 18.797 -17.375 -3.785 1 68.12 24 THR B O 1
ATOM 1656 N N . VAL B 1 25 ? 18.094 -15.422 -3.047 1 75.44 25 VAL B N 1
ATOM 1657 C CA . VAL B 1 25 ? 19.203 -14.75 -3.701 1 75.44 25 VAL B CA 1
ATOM 1658 C C . VAL B 1 25 ? 20.516 -15.141 -3.021 1 75.44 25 VAL B C 1
ATOM 1660 O O . VAL B 1 25 ? 21.531 -15.383 -3.689 1 75.44 25 VAL B O 1
ATOM 1663 N N . TYR B 1 26 ? 20.406 -15.273 -1.767 1 71.25 26 TYR B N 1
ATOM 1664 C CA . TYR B 1 26 ? 21.578 -15.727 -1.043 1 71.25 26 TYR B CA 1
ATOM 1665 C C . TYR B 1 26 ? 21.953 -17.156 -1.43 1 71.25 26 TYR B C 1
ATOM 1667 O O . TYR B 1 26 ? 23.125 -17.484 -1.608 1 71.25 26 TYR B O 1
ATOM 1675 N N . ASP B 1 27 ? 20.953 -17.875 -1.581 1 67.44 27 ASP B N 1
ATOM 1676 C CA . ASP B 1 27 ? 21.203 -19.234 -2.055 1 67.44 27 ASP B CA 1
ATOM 1677 C C . ASP B 1 27 ? 21.828 -19.234 -3.451 1 67.44 27 ASP B C 1
ATOM 1679 O O . ASP B 1 27 ? 22.75 -20 -3.73 1 67.44 27 ASP B O 1
ATOM 1683 N N . TRP B 1 28 ? 21.359 -18.375 -4.258 1 75.44 28 TRP B N 1
ATOM 1684 C CA . TRP B 1 28 ? 21.891 -18.25 -5.613 1 75.44 28 TRP B CA 1
ATOM 1685 C C . TRP B 1 28 ? 23.344 -17.797 -5.59 1 75.44 28 TRP B C 1
ATOM 1687 O O . TRP B 1 28 ? 24.156 -18.25 -6.406 1 75.44 28 TRP B O 1
ATOM 1697 N N . LEU B 1 29 ? 23.547 -16.984 -4.66 1 74 29 LEU B N 1
ATOM 1698 C CA . LEU B 1 29 ? 24.906 -16.5 -4.488 1 74 29 LEU B CA 1
ATOM 1699 C C . LEU B 1 29 ? 25.844 -17.625 -4.086 1 74 29 LEU B C 1
ATOM 1701 O O . LEU B 1 29 ? 26.953 -17.734 -4.621 1 74 29 LEU B O 1
ATOM 1705 N N . GLU B 1 30 ? 25.344 -18.312 -3.18 1 70.06 30 GLU B N 1
ATOM 1706 C CA . GLU B 1 30 ? 26.141 -19.438 -2.709 1 70.06 30 GLU B CA 1
ATOM 1707 C C . GLU B 1 30 ? 26.375 -20.453 -3.822 1 70.06 30 GLU B C 1
ATOM 1709 O O . GLU B 1 30 ? 27.438 -21.062 -3.904 1 70.06 30 GLU B O 1
ATOM 1714 N N . LYS B 1 31 ? 25.406 -20.484 -4.68 1 69.19 31 LYS B N 1
ATOM 1715 C CA . LYS B 1 31 ? 25.484 -21.438 -5.773 1 69.19 31 LYS B CA 1
ATOM 1716 C C . LYS B 1 31 ? 26.25 -20.859 -6.961 1 69.19 31 LYS B C 1
ATOM 1718 O O . LYS B 1 31 ? 26.469 -21.562 -7.957 1 69.19 31 LYS B O 1
ATOM 1723 N N . GLY B 1 32 ? 26.516 -19.656 -6.859 1 71.69 32 GLY B N 1
ATOM 1724 C CA . GLY B 1 32 ? 27.266 -19.016 -7.922 1 71.69 32 GLY B CA 1
ATOM 1725 C C . GLY B 1 32 ? 26.391 -18.562 -9.078 1 71.69 32 GLY B C 1
ATOM 1726 O O . GLY B 1 32 ? 26.891 -18.359 -10.188 1 71.69 32 GLY B O 1
ATOM 1727 N N . GLU B 1 33 ? 25.078 -18.406 -8.859 1 74.44 33 GLU B N 1
ATOM 1728 C CA . GLU B 1 33 ? 24.125 -18.094 -9.922 1 74.44 33 GLU B CA 1
ATOM 1729 C C . GLU B 1 33 ? 23.984 -16.594 -10.109 1 74.44 33 GLU B C 1
ATOM 1731 O O . GLU B 1 33 ? 23.375 -16.141 -11.078 1 74.44 33 GLU B O 1
ATOM 1736 N N . VAL B 1 34 ? 24.516 -15.945 -9.242 1 76.44 34 VAL B N 1
ATOM 1737 C CA . VAL B 1 34 ? 24.438 -14.492 -9.281 1 76.44 34 VAL B CA 1
ATOM 1738 C C . VAL B 1 34 ? 25.844 -13.898 -9.336 1 76.44 34 VAL B C 1
ATOM 1740 O O . VAL B 1 34 ? 26.734 -14.336 -8.609 1 76.44 34 VAL B O 1
ATOM 1743 N N . VAL B 1 35 ? 26.016 -12.953 -10.195 1 77 35 VAL B N 1
ATOM 1744 C CA . VAL B 1 35 ? 27.312 -12.305 -10.375 1 77 35 VAL B CA 1
ATOM 1745 C C . VAL B 1 35 ? 27.375 -11.016 -9.562 1 77 35 VAL B C 1
ATOM 1747 O O . VAL B 1 35 ? 26.516 -10.133 -9.727 1 77 35 VAL B O 1
ATOM 1750 N N . MET B 1 36 ? 28.312 -11.008 -8.633 1 77.44 36 MET B N 1
ATOM 1751 C CA . MET B 1 36 ? 28.469 -9.836 -7.773 1 77.44 36 MET B CA 1
ATOM 1752 C C . MET B 1 36 ? 29.5 -8.875 -8.359 1 77.44 36 MET B C 1
ATOM 1754 O O . MET B 1 36 ? 30.5 -9.305 -8.93 1 77.44 36 MET B O 1
ATOM 1758 N N . SER B 1 37 ? 29.188 -7.59 -8.281 1 76.31 37 SER B N 1
ATOM 1759 C CA . SER B 1 37 ? 30.141 -6.508 -8.492 1 76.31 37 SER B CA 1
ATOM 1760 C C . SER B 1 37 ? 30.297 -5.656 -7.238 1 76.31 37 SER B C 1
ATOM 1762 O O . SER B 1 37 ? 29.484 -4.77 -6.977 1 76.31 37 SER B O 1
ATOM 1764 N N . GLY B 1 38 ? 31.359 -6.004 -6.512 1 69.88 38 GLY B N 1
ATOM 1765 C CA . GLY B 1 38 ? 31.438 -5.422 -5.184 1 69.88 38 GLY B CA 1
ATOM 1766 C C . GLY B 1 38 ? 30.375 -5.945 -4.23 1 69.88 38 GLY B C 1
ATOM 1767 O O . GLY B 1 38 ? 30.266 -7.152 -4.02 1 69.88 38 GLY B O 1
ATOM 1768 N N . LYS B 1 39 ? 29.641 -5.074 -3.709 1 69.5 39 LYS B N 1
ATOM 1769 C CA . LYS B 1 39 ? 28.609 -5.441 -2.752 1 69.5 39 LYS B CA 1
ATOM 1770 C C . LYS B 1 39 ? 27.25 -5.539 -3.43 1 69.5 39 LYS B C 1
ATOM 1772 O O . LYS B 1 39 ? 26.234 -5.797 -2.771 1 69.5 39 LYS B O 1
ATOM 1777 N N . LYS B 1 40 ? 27.234 -5.426 -4.746 1 75.94 40 LYS B N 1
ATOM 1778 C CA . LYS B 1 40 ? 25.969 -5.434 -5.484 1 75.94 40 LYS B CA 1
ATOM 1779 C C . LYS B 1 40 ? 25.953 -6.551 -6.527 1 75.94 40 LYS B C 1
ATOM 1781 O O . LYS B 1 40 ? 27 -7.047 -6.93 1 75.94 40 LYS B O 1
ATOM 1786 N N . ILE B 1 41 ? 24.688 -6.902 -6.914 1 79.44 41 ILE B N 1
ATOM 1787 C CA . ILE B 1 41 ? 24.5 -7.906 -7.957 1 79.44 41 ILE B CA 1
ATOM 1788 C C . ILE B 1 41 ? 24.609 -7.246 -9.328 1 79.44 41 ILE B C 1
ATOM 1790 O O . ILE B 1 41 ? 23.953 -6.23 -9.594 1 79.44 41 ILE B O 1
ATOM 1794 N N . ASP B 1 42 ? 25.5 -7.746 -10.039 1 75.25 42 ASP B N 1
ATOM 1795 C CA . ASP B 1 42 ? 25.562 -7.387 -11.453 1 75.25 42 ASP B CA 1
ATOM 1796 C C . ASP B 1 42 ? 24.469 -8.109 -12.25 1 75.25 42 ASP B C 1
ATOM 1798 O O . ASP B 1 42 ? 24.641 -9.273 -12.617 1 75.25 42 ASP B O 1
ATOM 1802 N N . VAL B 1 43 ? 23.375 -7.473 -12.516 1 74.69 43 VAL B N 1
ATOM 1803 C CA . VAL B 1 43 ? 22.188 -8.086 -13.086 1 74.69 43 VAL B CA 1
ATOM 1804 C C . VAL B 1 43 ? 22.469 -8.555 -14.508 1 74.69 43 VAL B C 1
ATOM 1806 O O . VAL B 1 43 ? 22.094 -9.672 -14.891 1 74.69 43 VAL B O 1
ATOM 1809 N N . GLU B 1 44 ? 23.047 -7.781 -15.258 1 67.5 44 GLU B N 1
ATOM 1810 C CA . GLU B 1 44 ? 23.344 -8.156 -16.641 1 67.5 44 GLU B CA 1
ATOM 1811 C C . GLU B 1 44 ? 24.281 -9.359 -16.688 1 67.5 44 GLU B C 1
ATOM 1813 O O . GLU B 1 44 ? 24.062 -10.289 -17.469 1 67.5 44 GLU B O 1
ATOM 1818 N N . ALA B 1 45 ? 25.281 -9.32 -15.938 1 71.44 45 ALA B N 1
ATOM 1819 C CA . ALA B 1 45 ? 26.203 -10.445 -15.898 1 71.44 45 ALA B CA 1
ATOM 1820 C C . ALA B 1 45 ? 25.531 -11.703 -15.359 1 71.44 45 ALA B C 1
ATOM 1822 O O . ALA B 1 45 ? 25.797 -12.805 -15.844 1 71.44 45 ALA B O 1
ATOM 1823 N N . THR B 1 46 ? 24.703 -11.523 -14.32 1 70.06 46 THR B N 1
ATOM 1824 C CA . THR B 1 46 ? 23.953 -12.648 -13.766 1 70.06 46 THR B CA 1
ATOM 1825 C C . THR B 1 46 ? 23 -13.234 -14.812 1 70.06 46 THR B C 1
ATOM 1827 O O . THR B 1 46 ? 22.906 -14.453 -14.945 1 70.06 46 THR B O 1
ATOM 1830 N N . GLU B 1 47 ? 22.328 -12.336 -15.484 1 64.38 47 GLU B N 1
ATOM 1831 C CA . GLU B 1 47 ? 21.391 -12.789 -16.516 1 64.38 47 GLU B CA 1
ATOM 1832 C C . GLU B 1 47 ? 22.125 -13.422 -17.688 1 64.38 47 GLU B C 1
ATOM 1834 O O . GLU B 1 47 ? 21.641 -14.383 -18.297 1 64.38 47 GLU B O 1
ATOM 1839 N N . GLN B 1 48 ? 23.062 -12.789 -18 1 61.75 48 GLN B N 1
ATOM 1840 C CA . GLN B 1 48 ? 23.891 -13.391 -19.031 1 61.75 48 GLN B CA 1
ATOM 1841 C C . GLN B 1 48 ? 24.359 -14.781 -18.625 1 61.75 48 GLN B C 1
ATOM 1843 O O . GLN B 1 48 ? 24.406 -15.695 -19.453 1 61.75 48 GLN B O 1
ATOM 1848 N N . ARG B 1 49 ? 24.812 -14.75 -17.344 1 59.44 49 ARG B N 1
ATOM 1849 C CA . ARG B 1 49 ? 25.281 -16.031 -16.828 1 59.44 49 ARG B CA 1
ATOM 1850 C C . ARG B 1 49 ? 24.141 -17.047 -16.766 1 59.44 49 ARG B C 1
ATOM 1852 O O . ARG B 1 49 ? 24.344 -18.234 -17.031 1 59.44 49 ARG B O 1
ATOM 1859 N N . ASN B 1 50 ? 23 -16.484 -16.219 1 49.72 50 ASN B N 1
ATOM 1860 C CA . ASN B 1 50 ? 21.844 -17.375 -16.062 1 49.72 50 ASN B CA 1
ATOM 1861 C C . ASN B 1 50 ? 21.031 -17.438 -17.344 1 49.72 50 ASN B C 1
A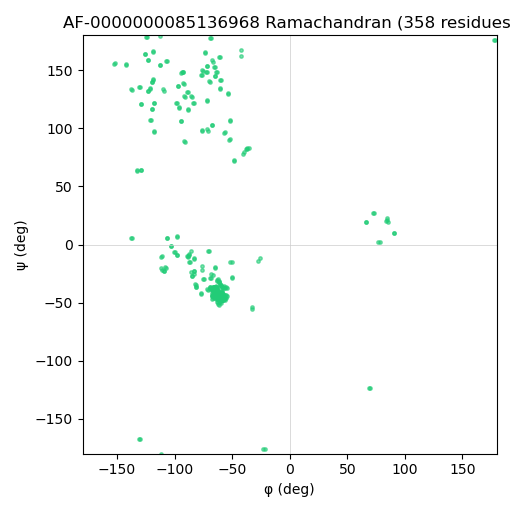TOM 1863 O O . ASN B 1 50 ? 19.953 -18.047 -17.375 1 49.72 50 ASN B O 1
ATOM 1867 N N . SER B 1 51 ? 21.078 -16.484 -18.203 1 41.91 51 SER B N 1
ATOM 1868 C CA . SER B 1 51 ? 20.484 -16.672 -19.516 1 41.91 51 SER B CA 1
ATOM 1869 C C . SER B 1 51 ? 20.703 -18.109 -20.016 1 41.91 51 SER B C 1
ATOM 1871 O O . SER B 1 51 ? 21.828 -18.516 -20.281 1 41.91 51 SER B O 1
ATOM 1873 N N . PRO B 1 52 ? 19.906 -18.969 -19.609 1 36.12 52 PRO B N 1
ATOM 1874 C CA . PRO B 1 52 ? 20.156 -20.109 -20.5 1 36.12 52 PRO B CA 1
ATOM 1875 C C . PRO B 1 52 ? 20.328 -19.688 -21.953 1 36.12 52 PRO B C 1
ATOM 1877 O O . PRO B 1 52 ? 19.922 -18.594 -22.344 1 36.12 52 PRO B O 1
ATOM 1880 N N . PRO B 1 53 ? 20.844 -20.266 -23.016 1 33.19 53 PRO B N 1
ATOM 1881 C CA . PRO B 1 53 ? 20.281 -20.109 -24.359 1 33.19 53 PRO B CA 1
ATOM 1882 C C . PRO B 1 53 ? 18.812 -19.672 -24.344 1 33.19 53 PRO B C 1
ATOM 1884 O O . PRO B 1 53 ? 18.141 -19.797 -23.328 1 33.19 53 PRO B O 1
ATOM 1887 N N . ALA B 1 54 ? 17.781 -19.453 -25.469 1 32.56 54 ALA B N 1
ATOM 1888 C CA . ALA B 1 54 ? 16.359 -19.266 -25.703 1 32.56 54 ALA B CA 1
ATOM 1889 C C . ALA B 1 54 ? 15.523 -19.891 -24.578 1 32.56 54 ALA B C 1
ATOM 1891 O O . ALA B 1 54 ? 14.297 -19.969 -24.688 1 32.56 54 ALA B O 1
ATOM 1892 N N . GLN B 1 55 ? 15.859 -20.703 -23.594 1 33.34 55 GLN B N 1
ATOM 1893 C CA . GLN B 1 55 ? 15.078 -21.562 -22.703 1 33.34 55 GLN B CA 1
ATOM 1894 C C . GLN B 1 55 ? 14.625 -20.812 -21.469 1 33.34 55 GLN B C 1
ATOM 1896 O O . GLN B 1 55 ? 14.094 -21.406 -20.516 1 33.34 55 GLN B O 1
ATOM 1901 N N . GLY B 1 56 ? 14.914 -19.781 -21.047 1 33.25 56 GLY B N 1
ATOM 1902 C CA . GLY B 1 56 ? 14.594 -19.109 -19.797 1 33.25 56 GLY B CA 1
ATOM 1903 C C . GLY B 1 56 ? 13.102 -18.969 -19.562 1 33.25 56 GLY B C 1
ATOM 1904 O O . GLY B 1 56 ? 12.672 -18.453 -18.531 1 33.25 56 GLY B O 1
ATOM 1905 N N . LYS B 1 57 ? 12.289 -18.766 -20.438 1 38.28 57 LYS B N 1
ATOM 1906 C CA . LYS B 1 57 ? 10.828 -18.797 -20.438 1 38.28 57 LYS B CA 1
ATOM 1907 C C . LYS B 1 57 ? 10.312 -20.094 -19.812 1 38.28 57 LYS B C 1
ATOM 1909 O O . LYS B 1 57 ? 9.25 -20.094 -19.172 1 38.28 57 LYS B O 1
ATOM 1914 N N . ASP B 1 58 ? 11.016 -21.125 -19.875 1 39.56 58 ASP B N 1
ATOM 1915 C CA . ASP B 1 58 ? 10.578 -22.469 -19.516 1 39.56 58 ASP B CA 1
ATOM 1916 C C . ASP B 1 58 ? 10.648 -22.688 -18 1 39.56 58 ASP B C 1
ATOM 1918 O O . ASP B 1 58 ? 9.859 -23.438 -17.438 1 39.56 58 ASP B O 1
ATOM 1922 N N . THR B 1 59 ? 11.641 -22.094 -17.297 1 40.31 59 THR B N 1
ATOM 1923 C CA . THR B 1 59 ? 11.789 -22.453 -15.898 1 40.31 59 THR B CA 1
ATOM 1924 C C . THR B 1 59 ? 10.727 -21.766 -15.047 1 40.31 59 THR B C 1
ATOM 1926 O O . THR B 1 59 ? 10.242 -22.344 -14.07 1 40.31 59 THR B O 1
ATOM 1929 N N . ILE B 1 60 ? 10.406 -20.516 -15.234 1 43.78 60 ILE B N 1
ATOM 1930 C CA . ILE B 1 60 ? 9.336 -19.859 -14.492 1 43.78 60 ILE B CA 1
ATOM 1931 C C . ILE B 1 60 ? 8.031 -20.641 -14.672 1 43.78 60 ILE B C 1
ATOM 1933 O O . ILE B 1 60 ? 7.301 -20.875 -13.711 1 43.78 60 ILE B O 1
ATOM 1937 N N . SER B 1 61 ? 7.805 -21.031 -15.93 1 45.22 61 SER B N 1
ATOM 1938 C CA . SER B 1 61 ? 6.617 -21.828 -16.188 1 45.22 61 SER B CA 1
ATOM 1939 C C . SER B 1 61 ? 6.68 -23.156 -15.445 1 45.22 61 SER B C 1
ATOM 1941 O O . SER B 1 61 ? 5.66 -23.656 -14.953 1 45.22 61 SER B O 1
ATOM 1943 N N . GLU B 1 62 ? 7.902 -23.578 -15.32 1 50.22 62 GLU B N 1
ATOM 1944 C CA . GLU B 1 62 ? 8.008 -24.859 -14.609 1 50.22 62 GLU B CA 1
ATOM 1945 C C . GLU B 1 62 ? 7.785 -24.672 -13.109 1 50.22 62 GLU B C 1
ATOM 1947 O O . GLU B 1 62 ? 7.207 -25.531 -12.453 1 50.22 62 GLU B O 1
ATOM 1952 N N . MET B 1 63 ? 8.156 -23.438 -12.609 1 51.47 63 MET B N 1
ATOM 1953 C CA . MET B 1 63 ? 8.023 -23.234 -11.164 1 51.47 63 MET B CA 1
ATOM 1954 C C . MET B 1 63 ? 6.605 -22.812 -10.805 1 51.47 63 MET B C 1
ATOM 1956 O O . MET B 1 63 ? 6.125 -23.109 -9.711 1 51.47 63 MET B O 1
ATOM 1960 N N . TRP B 1 64 ? 5.98 -22.172 -11.812 1 63 64 TRP B N 1
ATOM 1961 C CA . TRP B 1 64 ? 4.605 -21.734 -11.578 1 63 64 TRP B CA 1
ATOM 1962 C C . TRP B 1 64 ? 3.707 -22.125 -12.742 1 63 64 TRP B C 1
ATOM 1964 O O . TRP B 1 64 ? 3.25 -21.266 -13.508 1 63 64 TRP B O 1
ATOM 1974 N N . PRO B 1 65 ? 3.57 -23.328 -12.922 1 68.94 65 PRO B N 1
ATOM 1975 C CA . PRO B 1 65 ? 2.805 -23.812 -14.07 1 68.94 65 PRO B CA 1
ATOM 1976 C C . PRO B 1 65 ? 1.424 -23.172 -14.172 1 68.94 65 PRO B C 1
ATOM 1978 O O . PRO B 1 65 ? 0.83 -23.141 -15.258 1 68.94 65 PRO B O 1
ATOM 1981 N N . GLU B 1 66 ? 1.024 -22.562 -13.094 1 78.25 66 GLU B N 1
ATOM 1982 C CA . GLU B 1 66 ? -0.304 -21.953 -13.086 1 78.25 66 GLU B CA 1
ATOM 1983 C C . GLU B 1 66 ? -0.284 -20.562 -13.719 1 78.25 66 GLU B C 1
ATOM 1985 O O . GLU B 1 66 ? -1.335 -20.016 -14.055 1 78.25 66 GLU B O 1
ATOM 1990 N N . ARG B 1 67 ? 0.878 -20.031 -13.938 1 83.56 67 ARG B N 1
ATOM 1991 C CA . ARG B 1 67 ? 1.004 -18.703 -14.523 1 83.56 67 ARG B CA 1
ATOM 1992 C C . ARG B 1 67 ? 1.1 -18.781 -16.047 1 83.56 67 ARG B C 1
ATOM 1994 O O . ARG B 1 67 ? 2.195 -18.734 -16.609 1 83.56 67 ARG B O 1
ATOM 2001 N N . THR B 1 68 ? 0.099 -18.781 -16.734 1 86.44 68 THR B N 1
ATOM 2002 C CA . THR B 1 68 ? 0.023 -19.031 -18.172 1 86.44 68 THR B CA 1
ATOM 2003 C C . THR B 1 68 ? -0.348 -17.766 -18.938 1 86.44 68 THR B C 1
ATOM 2005 O O . THR B 1 68 ? -0.352 -17.75 -20.156 1 86.44 68 THR B O 1
ATOM 2008 N N . LEU B 1 69 ? -0.726 -16.75 -18.234 1 91.5 69 LEU B N 1
ATOM 2009 C CA . LEU B 1 69 ? -1.114 -15.492 -18.859 1 91.5 69 LEU B CA 1
ATOM 2010 C C . LEU B 1 69 ? 0.095 -14.586 -19.062 1 91.5 69 LEU B C 1
ATOM 2012 O O . LEU B 1 69 ? 0.733 -14.172 -18.094 1 91.5 69 LEU B O 1
ATOM 2016 N N . GLU B 1 70 ? 0.402 -14.32 -20.297 1 91.5 70 GLU B N 1
ATOM 2017 C CA . GLU B 1 70 ? 1.472 -13.375 -20.609 1 91.5 70 GLU B CA 1
ATOM 2018 C C . GLU B 1 70 ? 0.92 -11.969 -20.844 1 91.5 70 GLU B C 1
ATOM 2020 O O . GLU B 1 70 ? 0.278 -11.711 -21.859 1 91.5 70 GLU B O 1
ATOM 2025 N N . MET B 1 71 ? 1.133 -11.109 -19.891 1 94.12 71 MET B N 1
ATOM 2026 C CA . MET B 1 71 ? 0.664 -9.727 -19.938 1 94.12 71 MET B CA 1
ATOM 2027 C C . MET B 1 71 ? 1.696 -8.781 -19.328 1 94.12 71 MET B C 1
ATOM 2029 O O . MET B 1 71 ? 2.539 -9.203 -18.531 1 94.12 71 MET B O 1
ATOM 2033 N N . THR B 1 72 ? 1.592 -7.586 -19.781 1 95.25 72 THR B N 1
ATOM 2034 C CA . THR B 1 72 ? 2.361 -6.559 -19.078 1 95.25 72 THR B CA 1
ATOM 2035 C C . THR B 1 72 ? 1.724 -6.223 -17.734 1 95.25 72 THR B C 1
ATOM 2037 O O . THR B 1 72 ? 0.568 -6.57 -17.484 1 95.25 72 THR B O 1
ATOM 2040 N N . TRP B 1 73 ? 2.488 -5.543 -16.906 1 93.5 73 TRP B N 1
ATOM 2041 C CA . TRP B 1 73 ? 1.962 -5.109 -15.609 1 93.5 73 TRP B CA 1
ATOM 2042 C C . TRP B 1 73 ? 0.733 -4.227 -15.789 1 93.5 73 TRP B C 1
ATOM 2044 O O . TRP B 1 73 ? -0.272 -4.398 -15.102 1 93.5 73 TRP B O 1
ATOM 2054 N N . GLY B 1 74 ? 0.841 -3.326 -16.688 1 97.69 74 GLY B N 1
ATOM 2055 C CA . GLY B 1 74 ? -0.289 -2.453 -16.969 1 97.69 74 GLY B CA 1
ATOM 2056 C C . GLY B 1 74 ? -1.518 -3.199 -17.453 1 97.69 74 GLY B C 1
ATOM 2057 O O . GLY B 1 74 ? -2.635 -2.916 -17.016 1 97.69 74 GLY B O 1
ATOM 2058 N N . GLU B 1 75 ? -1.333 -4.133 -18.328 1 97.88 75 GLU B N 1
ATOM 2059 C CA . GLU B 1 75 ? -2.434 -4.941 -18.844 1 97.88 75 GLU B CA 1
ATOM 2060 C C . GLU B 1 75 ? -3.07 -5.777 -17.734 1 97.88 75 GLU B C 1
ATOM 2062 O O . GLU B 1 75 ? -4.293 -5.91 -17.672 1 97.88 75 GLU B O 1
ATOM 2067 N N . PHE B 1 76 ? -2.215 -6.332 -16.969 1 97 76 PHE B N 1
ATOM 2068 C CA . PHE B 1 76 ? -2.713 -7.16 -15.883 1 97 76 PHE B CA 1
ATOM 2069 C C . PHE B 1 76 ? -3.559 -6.336 -14.922 1 97 76 PHE B C 1
ATOM 2071 O O . PHE B 1 76 ? -4.633 -6.77 -14.5 1 97 76 PHE B O 1
ATOM 2078 N N . TRP B 1 77 ? -3.102 -5.18 -14.539 1 98.06 77 TRP B N 1
ATOM 2079 C CA . TRP B 1 77 ? -3.869 -4.316 -13.648 1 98.06 77 TRP B CA 1
ATOM 2080 C C . TRP B 1 77 ? -5.215 -3.955 -14.273 1 98.06 77 TRP B C 1
ATOM 2082 O O . TRP B 1 77 ? -6.246 -3.992 -13.594 1 98.06 77 TRP B O 1
ATOM 2092 N N . LYS B 1 78 ? -5.207 -3.621 -15.5 1 97.75 78 LYS B N 1
ATOM 2093 C CA . LYS B 1 78 ? -6.453 -3.33 -16.203 1 97.75 78 LYS B CA 1
ATOM 2094 C C . LYS B 1 78 ? -7.402 -4.527 -16.156 1 97.75 78 LYS B C 1
ATOM 2096 O O . LYS B 1 78 ? -8.609 -4.363 -16 1 97.75 78 LYS B O 1
ATOM 2101 N N . ALA B 1 79 ? -6.828 -5.688 -16.359 1 97.94 79 ALA B N 1
ATOM 2102 C CA . ALA B 1 79 ? -7.621 -6.91 -16.328 1 97.94 79 ALA B CA 1
ATOM 2103 C C . ALA B 1 79 ? -8.234 -7.141 -14.953 1 97.94 79 ALA B C 1
ATOM 2105 O O . ALA B 1 79 ? -9.391 -7.559 -14.844 1 97.94 79 ALA B O 1
ATOM 2106 N N . VAL B 1 80 ? -7.453 -6.906 -13.906 1 98.12 80 VAL B N 1
ATOM 2107 C CA . VAL B 1 80 ? -7.949 -7.023 -12.539 1 98.12 80 VAL B CA 1
ATOM 2108 C C . VAL B 1 80 ? -9.125 -6.07 -12.336 1 98.12 80 VAL B C 1
ATOM 2110 O O . VAL B 1 80 ? -10.188 -6.477 -11.859 1 98.12 80 VAL B O 1
ATOM 2113 N N . LYS B 1 81 ? -8.953 -4.859 -12.75 1 97.31 81 LYS B N 1
ATOM 2114 C CA . LYS B 1 81 ? -9.984 -3.842 -12.57 1 97.31 81 LYS B CA 1
ATOM 2115 C C . LYS B 1 81 ? -11.242 -4.199 -13.352 1 97.31 81 LYS B C 1
ATOM 2117 O O . LYS B 1 81 ? -12.359 -3.945 -12.883 1 97.31 81 LYS B O 1
ATOM 2122 N N . ALA B 1 82 ? -11.055 -4.766 -14.469 1 97 82 ALA B N 1
ATOM 2123 C CA . ALA B 1 82 ? -12.18 -5.148 -15.312 1 97 82 ALA B CA 1
ATOM 2124 C C . ALA B 1 82 ? -13.031 -6.227 -14.641 1 97 82 ALA B C 1
ATOM 2126 O O . ALA B 1 82 ? -14.211 -6.379 -14.953 1 97 82 ALA B O 1
ATOM 2127 N N . ARG B 1 83 ? -12.508 -6.898 -13.711 1 96.75 83 ARG B N 1
ATOM 2128 C CA . ARG B 1 83 ? -13.195 -8 -13.055 1 96.75 83 ARG B CA 1
ATOM 2129 C C . ARG B 1 83 ? -13.773 -7.559 -11.711 1 96.75 83 ARG B C 1
ATOM 2131 O O . ARG B 1 83 ? -14.461 -8.336 -11.039 1 96.75 83 ARG B O 1
ATOM 2138 N N . ASP B 1 84 ? -13.469 -6.418 -11.336 1 96.25 84 ASP B N 1
ATOM 2139 C CA . ASP B 1 84 ? -13.961 -5.91 -10.055 1 96.25 84 ASP B CA 1
ATOM 2140 C C . ASP B 1 84 ? -15.484 -6.039 -9.969 1 96.25 84 ASP B C 1
ATOM 2142 O O . ASP B 1 84 ? -16.203 -5.609 -10.875 1 96.25 84 ASP B O 1
ATOM 2146 N N . GLY B 1 85 ? -15.914 -6.605 -8.875 1 94.12 85 GLY B N 1
ATOM 2147 C CA . GLY B 1 85 ? -17.344 -6.711 -8.609 1 94.12 85 GLY B CA 1
ATOM 2148 C C . GLY B 1 85 ? -18.016 -7.812 -9.406 1 94.12 85 GLY B C 1
ATOM 2149 O O . GLY B 1 85 ? -19.234 -7.984 -9.32 1 94.12 85 GLY B O 1
ATOM 2150 N N . LYS B 1 86 ? -17.281 -8.523 -10.156 1 93.44 86 LYS B N 1
ATOM 2151 C CA . LYS B 1 86 ? -17.875 -9.531 -11.031 1 93.44 86 LYS B CA 1
ATOM 2152 C C . LYS B 1 86 ? -17.594 -10.938 -10.516 1 93.44 86 LYS B C 1
ATOM 2154 O O . LYS B 1 86 ? -18.234 -11.898 -10.945 1 93.44 86 LYS B O 1
ATOM 2159 N N . ILE B 1 87 ? -16.609 -11.055 -9.703 1 92.44 87 ILE B N 1
ATOM 2160 C CA . ILE B 1 87 ? -16.25 -12.359 -9.156 1 92.44 87 ILE B CA 1
ATOM 2161 C C . ILE B 1 87 ? -16.969 -12.586 -7.832 1 92.44 87 ILE B C 1
ATOM 2163 O O . ILE B 1 87 ? -16.891 -11.758 -6.926 1 92.44 87 ILE B O 1
ATOM 2167 N N . PRO B 1 88 ? -17.656 -13.664 -7.645 1 91.19 88 PRO B N 1
ATOM 2168 C CA . PRO B 1 88 ? -18.375 -13.922 -6.398 1 91.19 88 PRO B CA 1
ATOM 2169 C C . PRO B 1 88 ? -17.453 -13.953 -5.18 1 91.19 88 PRO B C 1
ATOM 2171 O O . PRO B 1 88 ? -16.344 -14.477 -5.254 1 91.19 88 PRO B O 1
ATOM 2174 N N . ALA B 1 89 ? -18.016 -13.406 -4.164 1 91 89 ALA B N 1
ATOM 2175 C CA . ALA B 1 89 ? -17.281 -13.445 -2.904 1 91 89 ALA B CA 1
ATOM 2176 C C . ALA B 1 89 ? -17.219 -14.859 -2.342 1 91 89 ALA B C 1
ATOM 2178 O O . ALA B 1 89 ? -18.188 -15.609 -2.428 1 91 89 ALA B O 1
ATOM 2179 N N . PRO B 1 90 ? -16.078 -15.156 -1.804 1 92.5 90 PRO B N 1
ATOM 2180 C CA . PRO B 1 90 ? -16.031 -16.453 -1.134 1 92.5 90 PRO B CA 1
ATOM 2181 C C . PRO B 1 90 ? -16.969 -16.547 0.06 1 92.5 90 PRO B C 1
ATOM 2183 O O . PRO B 1 90 ? -17.156 -15.555 0.773 1 92.5 90 PRO B O 1
ATOM 2186 N N . VAL B 1 91 ? -17.469 -17.672 0.315 1 91.25 91 VAL B N 1
ATOM 2187 C CA . VAL B 1 91 ? -18.5 -17.812 1.336 1 91.25 91 VAL B CA 1
ATOM 2188 C C . VAL B 1 91 ? -17.953 -18.594 2.523 1 91.25 91 VAL B C 1
ATOM 2190 O O . VAL B 1 91 ? -18.5 -18.547 3.623 1 91.25 91 VAL B O 1
ATOM 2193 N N . THR B 1 92 ? -16.906 -19.328 2.316 1 95.5 92 THR B N 1
ATOM 2194 C CA . THR B 1 92 ? -16.312 -20.109 3.4 1 95.5 92 THR B CA 1
ATOM 2195 C C . THR B 1 92 ? -14.984 -19.484 3.84 1 95.5 92 THR B C 1
ATOM 2197 O O . THR B 1 92 ? -14.359 -18.75 3.08 1 95.5 92 THR B O 1
ATOM 2200 N N . ASP B 1 93 ? -14.562 -19.766 5.023 1 96.06 93 ASP B N 1
ATOM 2201 C CA . ASP B 1 93 ? -13.266 -19.312 5.508 1 96.06 93 ASP B CA 1
ATOM 2202 C C . ASP B 1 93 ? -12.133 -19.828 4.629 1 96.06 93 ASP B C 1
ATOM 2204 O O . ASP B 1 93 ? -11.172 -19.109 4.355 1 96.06 93 ASP B O 1
ATOM 2208 N N . GLU B 1 94 ? -12.281 -21.047 4.23 1 95.44 94 GLU B N 1
ATOM 2209 C CA . GLU B 1 94 ? -11.281 -21.641 3.354 1 95.44 94 GLU B CA 1
ATOM 2210 C C . GLU B 1 94 ? -11.188 -20.875 2.027 1 95.44 94 GLU B C 1
ATOM 2212 O O . GLU B 1 94 ? -10.094 -20.641 1.513 1 95.44 94 GLU B O 1
ATOM 2217 N N . GLY B 1 95 ? -12.328 -20.625 1.487 1 96.69 95 GLY B N 1
ATOM 2218 C CA . GLY B 1 95 ? -12.359 -19.844 0.258 1 96.69 95 GLY B CA 1
ATOM 2219 C C . GLY B 1 95 ? -11.75 -18.469 0.41 1 96.69 95 GLY B C 1
ATOM 2220 O O . GLY B 1 95 ? -11.055 -17.984 -0.489 1 96.69 95 GLY B O 1
ATOM 2221 N N . ILE B 1 96 ? -12.086 -17.859 1.542 1 97.31 96 ILE B N 1
ATOM 2222 C CA . ILE B 1 96 ? -11.531 -16.547 1.835 1 97.31 96 ILE B CA 1
ATOM 2223 C C . ILE B 1 96 ? -10.008 -16.641 1.927 1 97.31 96 ILE B C 1
ATOM 2225 O O . ILE B 1 96 ? -9.297 -15.828 1.325 1 97.31 96 ILE B O 1
ATOM 2229 N N . GLN B 1 97 ? -9.508 -17.609 2.615 1 97.25 97 GLN B N 1
ATOM 2230 C CA . GLN B 1 97 ? -8.07 -17.781 2.779 1 97.25 97 GLN B CA 1
ATOM 2231 C C . GLN B 1 97 ? -7.395 -18.062 1.439 1 97.25 97 GLN B C 1
ATOM 2233 O O . GLN B 1 97 ? -6.324 -17.531 1.151 1 97.25 97 GLN B O 1
ATOM 2238 N N . GLN B 1 98 ? -8.031 -18.828 0.68 1 96.88 98 GLN B N 1
ATOM 2239 C CA . GLN B 1 98 ? -7.484 -19.172 -0.632 1 96.88 98 GLN B CA 1
ATOM 2240 C C . GLN B 1 98 ? -7.375 -17.922 -1.512 1 96.88 98 GLN B C 1
ATOM 2242 O O . GLN B 1 98 ? -6.398 -17.766 -2.248 1 96.88 98 GLN B O 1
ATOM 2247 N N . ARG B 1 99 ? -8.359 -17.125 -1.458 1 97.38 99 ARG B N 1
ATOM 2248 C CA . ARG B 1 99 ? -8.328 -15.883 -2.225 1 97.38 99 ARG B CA 1
ATOM 2249 C C . ARG B 1 99 ? -7.145 -15.016 -1.823 1 97.38 99 ARG B C 1
ATOM 2251 O O . ARG B 1 99 ? -6.469 -14.445 -2.682 1 97.38 99 ARG B O 1
ATOM 2258 N N . VAL B 1 100 ? -6.934 -14.945 -0.52 1 98 100 VAL B N 1
ATOM 2259 C CA . VAL B 1 100 ? -5.812 -14.148 -0.03 1 98 100 VAL B CA 1
ATOM 2260 C C . VAL B 1 100 ? -4.496 -14.766 -0.496 1 98 100 VAL B C 1
ATOM 2262 O O . VAL B 1 100 ? -3.596 -14.062 -0.954 1 98 100 VAL B O 1
ATOM 2265 N N . LEU B 1 101 ? -4.414 -16.062 -0.443 1 96.44 101 LEU B N 1
ATOM 2266 C CA . LEU B 1 101 ? -3.199 -16.781 -0.825 1 96.44 101 LEU B CA 1
ATOM 2267 C C . LEU B 1 101 ? -2.891 -16.578 -2.305 1 96.44 101 LEU B C 1
ATOM 2269 O O . LEU B 1 101 ? -1.747 -16.297 -2.67 1 96.44 101 LEU B O 1
ATOM 2273 N N . TYR B 1 102 ? -3.834 -16.688 -3.107 1 96.06 102 TYR B N 1
ATOM 2274 C CA . TYR B 1 102 ? -3.631 -16.5 -4.539 1 96.06 102 TYR B CA 1
ATOM 2275 C C . TYR B 1 102 ? -3.229 -15.07 -4.859 1 96.06 102 TYR B C 1
ATOM 2277 O O . TYR B 1 102 ? -2.32 -14.836 -5.66 1 96.06 102 TYR B O 1
ATOM 2285 N N . ALA B 1 103 ? -3.926 -14.125 -4.25 1 97.62 103 ALA B N 1
ATOM 2286 C CA . ALA B 1 103 ? -3.598 -12.719 -4.473 1 97.62 103 ALA B CA 1
ATOM 2287 C C . ALA B 1 103 ? -2.164 -12.414 -4.047 1 97.62 103 ALA B C 1
ATOM 2289 O O . ALA B 1 103 ? -1.398 -11.812 -4.801 1 97.62 103 ALA B O 1
ATOM 2290 N N . ALA B 1 104 ? -1.868 -12.836 -2.846 1 95.56 104 ALA B N 1
ATOM 2291 C CA . ALA B 1 104 ? -0.535 -12.594 -2.301 1 95.56 104 ALA B CA 1
ATOM 2292 C C . ALA B 1 104 ? 0.532 -13.32 -3.115 1 95.56 104 ALA B C 1
ATOM 2294 O O . ALA B 1 104 ? 1.572 -12.742 -3.441 1 95.56 104 ALA B O 1
ATOM 2295 N N . GLY B 1 105 ? 0.272 -14.523 -3.428 1 91 105 GLY B N 1
ATOM 2296 C CA . GLY B 1 105 ? 1.21 -15.312 -4.203 1 91 105 GLY B CA 1
ATOM 2297 C C . GLY B 1 105 ? 1.516 -14.719 -5.562 1 91 105 GLY B C 1
ATOM 2298 O O . GLY B 1 105 ? 2.639 -14.836 -6.059 1 91 105 GLY B O 1
ATOM 2299 N N . GLU B 1 106 ? 0.57 -14.117 -6.176 1 93.19 106 GLU B N 1
ATOM 2300 C CA . GLU B 1 106 ? 0.743 -13.516 -7.492 1 93.19 106 GLU B CA 1
ATOM 2301 C C . GLU B 1 106 ? 1.796 -12.414 -7.461 1 93.19 106 GLU B C 1
ATOM 2303 O O . GLU B 1 106 ? 2.482 -12.172 -8.461 1 93.19 106 GLU B O 1
ATOM 2308 N N . LEU B 1 107 ? 1.856 -11.781 -6.336 1 92.44 107 LEU B N 1
ATOM 2309 C CA . LEU B 1 107 ? 2.762 -10.641 -6.219 1 92.44 107 LEU B CA 1
ATOM 2310 C C . LEU B 1 107 ? 3.979 -11 -5.371 1 92.44 107 LEU B C 1
ATOM 2312 O O . LEU B 1 107 ? 4.777 -10.133 -5.02 1 92.44 107 LEU B O 1
ATOM 2316 N N . GLY B 1 108 ? 4.117 -12.258 -4.969 1 87.56 108 GLY B N 1
ATOM 2317 C CA . GLY B 1 108 ? 5.312 -12.734 -4.281 1 87.56 108 GLY B CA 1
ATOM 2318 C C . GLY B 1 108 ? 5.285 -12.469 -2.789 1 87.56 108 GLY B C 1
ATOM 2319 O O . GLY B 1 108 ? 6.336 -12.344 -2.156 1 87.56 108 GLY B O 1
ATOM 2320 N N . TRP B 1 109 ? 4.133 -12.289 -2.182 1 90.81 109 TRP B N 1
ATOM 2321 C CA . TRP B 1 109 ? 3.984 -12.062 -0.748 1 90.81 109 TRP B CA 1
ATOM 2322 C C . TRP B 1 109 ? 3.709 -13.367 -0.014 1 90.81 109 TRP B C 1
ATOM 2324 O O . TRP B 1 109 ? 3.053 -14.266 -0.552 1 90.81 109 TRP B O 1
ATOM 2334 N N . GLU B 1 110 ? 4.184 -13.445 1.197 1 90.44 110 GLU B N 1
ATOM 2335 C CA . GLU B 1 110 ? 3.826 -14.531 2.102 1 90.44 110 GLU B CA 1
ATOM 2336 C C . GLU B 1 110 ? 2.629 -14.156 2.971 1 90.44 110 GLU B C 1
ATOM 2338 O O . GLU B 1 110 ? 2.461 -12.992 3.336 1 90.44 110 GLU B O 1
ATOM 2343 N N . VAL B 1 111 ? 1.827 -15.211 3.303 1 95.69 111 VAL B N 1
ATOM 2344 C CA . VAL B 1 111 ? 0.625 -14.977 4.098 1 95.69 111 VAL B CA 1
ATOM 2345 C C . VAL B 1 111 ? 0.674 -15.82 5.367 1 95.69 111 VAL B C 1
ATOM 2347 O O . VAL B 1 111 ? 1.056 -17 5.324 1 95.69 111 VAL B O 1
ATOM 2350 N N . HIS B 1 112 ? 0.399 -15.219 6.48 1 93.19 112 HIS B N 1
ATOM 2351 C CA . HIS B 1 112 ? 0.186 -15.922 7.742 1 93.19 112 HIS B CA 1
ATOM 2352 C C . HIS B 1 112 ? -1.212 -15.656 8.289 1 93.19 112 HIS B C 1
ATOM 2354 O O . HIS B 1 112 ? -1.565 -14.508 8.57 1 93.19 112 HIS B O 1
ATOM 2360 N N . PHE B 1 113 ? -1.924 -16.719 8.352 1 94.75 113 PHE B N 1
ATOM 2361 C CA . PHE B 1 113 ? -3.217 -16.609 9.023 1 94.75 113 PHE B CA 1
ATOM 2362 C C . PHE B 1 113 ? -3.07 -16.812 10.523 1 94.75 113 PHE B C 1
ATOM 2364 O O . PHE B 1 113 ? -2.506 -17.812 10.969 1 94.75 113 PHE B O 1
ATOM 2371 N N . LEU B 1 114 ? -3.592 -15.891 11.203 1 91.81 114 LEU B N 1
ATOM 2372 C CA . LEU B 1 114 ? -3.422 -15.883 12.648 1 91.81 114 LEU B CA 1
ATOM 2373 C C . LEU B 1 114 ? -4.75 -16.141 13.352 1 91.81 114 LEU B C 1
ATOM 2375 O O . LEU B 1 114 ? -5.777 -16.344 12.703 1 91.81 114 LEU B O 1
ATOM 2379 N N . ASP B 1 115 ? -4.68 -16.156 14.688 1 87.69 115 ASP B N 1
ATOM 2380 C CA . ASP B 1 115 ? -5.887 -16.375 15.477 1 87.69 115 ASP B CA 1
ATOM 2381 C C . ASP B 1 115 ? -6.887 -15.242 15.297 1 87.69 115 ASP B C 1
ATOM 2383 O O . ASP B 1 115 ? -6.512 -14.133 14.906 1 87.69 115 ASP B O 1
ATOM 2387 N N . ASP B 1 116 ? -8.242 -15.508 15.461 1 90.44 116 ASP B N 1
ATOM 2388 C CA . ASP B 1 116 ? -9.336 -14.547 15.5 1 90.44 116 ASP B CA 1
ATOM 2389 C C . ASP B 1 116 ? -9.508 -13.852 14.148 1 90.44 116 ASP B C 1
ATOM 2391 O O . ASP B 1 116 ? -9.914 -12.688 14.086 1 90.44 116 ASP B O 1
ATOM 2395 N N . GLY B 1 117 ? -8.953 -14.477 13.062 1 95.12 117 GLY B N 1
ATOM 2396 C CA . GLY B 1 117 ? -9.203 -13.977 11.719 1 95.12 117 GLY B CA 1
ATOM 2397 C C . GLY B 1 117 ? -8.18 -12.961 11.258 1 95.12 117 GLY B C 1
ATOM 2398 O O . GLY B 1 117 ? -8.352 -12.336 10.211 1 95.12 117 GLY B O 1
ATOM 2399 N N . ALA B 1 118 ? -7.137 -12.844 12.039 1 94.06 118 ALA B N 1
ATOM 2400 C CA . ALA B 1 118 ? -6.09 -11.891 11.68 1 94.06 118 ALA B CA 1
ATOM 2401 C C . ALA B 1 118 ? -5.23 -12.422 10.539 1 94.06 118 ALA B C 1
ATOM 2403 O O . ALA B 1 118 ? -5.078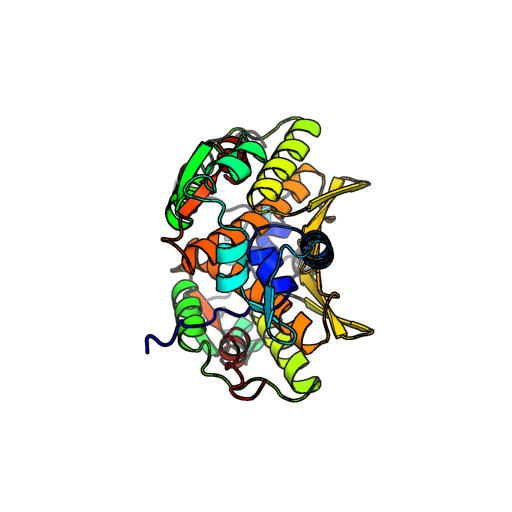 -13.633 10.375 1 94.06 118 ALA B O 1
ATOM 2404 N N . ILE B 1 119 ? -4.707 -11.508 9.734 1 97.62 119 ILE B N 1
ATOM 2405 C CA . ILE B 1 119 ? -3.869 -11.859 8.594 1 97.62 119 ILE B CA 1
ATOM 2406 C C . ILE B 1 119 ? -2.594 -11.023 8.617 1 97.62 119 ILE B C 1
ATOM 2408 O O . ILE B 1 119 ? -2.637 -9.82 8.891 1 97.62 119 ILE B O 1
ATOM 2412 N N . CYS B 1 120 ? -1.537 -11.664 8.383 1 96.56 120 CYS B N 1
ATOM 2413 C CA . CYS B 1 120 ? -0.259 -10.984 8.203 1 96.56 120 CYS B CA 1
ATOM 2414 C C . CYS B 1 120 ? 0.292 -11.227 6.805 1 96.56 120 CYS B C 1
ATOM 2416 O O . CYS B 1 120 ? 0.398 -12.367 6.359 1 96.56 120 CYS B O 1
ATOM 2418 N N . LEU B 1 121 ? 0.515 -10.172 6.109 1 96.62 121 LEU B N 1
ATOM 2419 C CA . LEU B 1 121 ? 1.258 -10.227 4.855 1 96.62 121 LEU B CA 1
ATOM 2420 C C . LEU B 1 121 ? 2.721 -9.859 5.074 1 96.62 121 LEU B C 1
ATOM 2422 O O . LEU B 1 121 ? 3.021 -8.875 5.762 1 96.62 121 LEU B O 1
ATOM 2426 N N . GLU B 1 122 ? 3.518 -10.641 4.449 1 90.19 122 GLU B N 1
ATOM 2427 C CA . GLU B 1 122 ? 4.945 -10.414 4.648 1 90.19 122 GLU B CA 1
ATOM 2428 C C . GLU B 1 122 ? 5.707 -10.523 3.33 1 90.19 122 GLU B C 1
ATOM 2430 O O . GLU B 1 122 ? 5.402 -11.375 2.498 1 90.19 122 GLU B O 1
ATOM 2435 N N . ASP B 1 123 ? 6.574 -9.508 3.156 1 84.81 123 ASP B N 1
ATOM 2436 C CA . ASP B 1 123 ? 7.59 -9.656 2.117 1 84.81 123 ASP B CA 1
ATOM 2437 C C . ASP B 1 123 ? 8.977 -9.312 2.654 1 84.81 123 ASP B C 1
ATOM 2439 O O . ASP B 1 123 ? 9.203 -9.336 3.865 1 84.81 123 ASP B O 1
ATOM 2443 N N . ASP B 1 124 ? 9.953 -9.148 1.789 1 77.06 124 ASP B N 1
ATOM 2444 C CA . ASP B 1 124 ? 11.328 -8.914 2.219 1 77.06 124 ASP B CA 1
ATOM 2445 C C . ASP B 1 124 ? 11.477 -7.523 2.836 1 77.06 124 ASP B C 1
ATOM 2447 O O . ASP B 1 124 ? 12.508 -7.219 3.449 1 77.06 124 ASP B O 1
ATOM 2451 N N . GLU B 1 125 ? 10.43 -6.824 2.744 1 83 125 GLU B N 1
ATOM 2452 C CA . GLU B 1 125 ? 10.562 -5.422 3.121 1 83 125 GLU B CA 1
ATOM 2453 C C . GLU B 1 125 ? 9.836 -5.129 4.43 1 83 125 GLU B C 1
ATOM 2455 O O . GLU B 1 125 ? 10.156 -4.152 5.117 1 83 125 GLU B O 1
ATOM 2460 N N . GLY B 1 126 ? 8.875 -5.961 4.738 1 88.19 126 GLY B N 1
ATOM 2461 C CA . GLY B 1 126 ? 8.125 -5.648 5.945 1 88.19 126 GLY B CA 1
ATOM 2462 C C . GLY B 1 126 ? 6.992 -6.621 6.215 1 88.19 126 GLY B C 1
ATOM 2463 O O . GLY B 1 126 ? 6.852 -7.629 5.516 1 88.19 126 GLY B O 1
ATOM 2464 N N . GLN B 1 127 ? 6.359 -6.387 7.355 1 93.12 127 GLN B N 1
ATOM 2465 C CA . GLN B 1 127 ? 5.191 -7.152 7.777 1 93.12 127 GLN B CA 1
ATOM 2466 C C . GLN B 1 127 ? 3.975 -6.25 7.945 1 93.12 127 GLN B C 1
ATOM 2468 O O . GLN B 1 127 ? 4.09 -5.133 8.461 1 93.12 127 GLN B O 1
ATOM 2473 N N . HIS B 1 128 ? 2.869 -6.785 7.5 1 96.5 128 HIS B N 1
ATOM 2474 C CA . HIS B 1 128 ? 1.627 -6.02 7.516 1 96.5 128 HIS B CA 1
ATOM 2475 C C . HIS B 1 128 ? 0.501 -6.812 8.172 1 96.5 128 HIS B C 1
ATOM 2477 O O . HIS B 1 128 ? 0.106 -7.867 7.68 1 96.5 128 HIS B O 1
ATOM 2483 N N . TYR B 1 129 ? -0.018 -6.242 9.211 1 95.38 129 TYR B N 1
ATOM 2484 C CA . TYR B 1 129 ? -1.008 -6.945 10.023 1 95.38 129 TYR B CA 1
ATOM 2485 C C . TYR B 1 129 ? -2.393 -6.336 9.844 1 95.38 129 TYR B C 1
ATOM 2487 O O . TYR B 1 129 ? -2.555 -5.113 9.93 1 95.38 129 TYR B O 1
ATOM 2495 N N . PHE B 1 130 ? -3.324 -7.188 9.633 1 95.31 130 PHE B N 1
ATOM 2496 C CA . PHE B 1 130 ? -4.746 -6.863 9.602 1 95.31 130 PHE B CA 1
ATOM 2497 C C . PHE B 1 130 ? -5.504 -7.648 10.664 1 95.31 130 PHE B C 1
ATOM 2499 O O . PHE B 1 130 ? -5.703 -8.859 10.531 1 95.31 130 PHE B O 1
ATOM 2506 N N . GLU B 1 131 ? -5.938 -6.961 11.75 1 90.5 131 GLU B N 1
ATOM 2507 C CA . GLU B 1 131 ? -6.465 -7.703 12.883 1 90.5 131 GLU B CA 1
ATOM 2508 C C . GLU B 1 131 ? -7.719 -7.039 13.445 1 90.5 131 GLU B C 1
ATOM 2510 O O . GLU B 1 131 ? -8.266 -7.484 14.461 1 90.5 131 GLU B O 1
ATOM 2515 N N . LYS B 1 132 ? -8.195 -6.031 12.82 1 88 132 LYS B N 1
ATOM 2516 C CA . LYS B 1 132 ? -9.258 -5.219 13.398 1 88 132 LYS B CA 1
ATOM 2517 C C . LYS B 1 132 ? -10.625 -5.836 13.148 1 88 132 LYS B C 1
ATOM 2519 O O . LYS B 1 132 ? -11.594 -5.535 13.859 1 88 132 LYS B O 1
ATOM 2524 N N . TYR B 1 133 ? -10.766 -6.672 12.141 1 91.19 133 TYR B N 1
ATOM 2525 C CA . TYR B 1 133 ? -12.039 -7.254 11.742 1 91.19 133 TYR B CA 1
ATOM 2526 C C . TYR B 1 133 ? -11.969 -8.773 11.734 1 91.19 133 TYR B C 1
ATOM 2528 O O . TYR B 1 133 ? -10.992 -9.359 12.211 1 91.19 133 TYR B O 1
ATOM 2536 N N . ASN B 1 134 ? -13.141 -9.375 11.391 1 93.75 134 ASN B N 1
ATOM 2537 C CA . ASN B 1 134 ? -13.133 -10.82 11.211 1 93.75 134 ASN B CA 1
ATOM 2538 C C . ASN B 1 134 ? -12.344 -11.227 9.977 1 93.75 134 ASN B C 1
ATOM 2540 O O . ASN B 1 134 ? -11.812 -10.375 9.258 1 93.75 134 ASN B O 1
ATOM 2544 N N . LEU B 1 135 ? -12.242 -12.453 9.75 1 96.31 135 LEU B N 1
ATOM 2545 C CA . LEU B 1 135 ? -11.414 -12.977 8.664 1 96.31 135 LEU B CA 1
ATOM 2546 C C . LEU B 1 135 ? -11.805 -12.352 7.328 1 96.31 135 LEU B C 1
ATOM 2548 O O . LEU B 1 135 ? -10.938 -11.953 6.551 1 96.31 135 LEU B O 1
ATOM 2552 N N . ARG B 1 136 ? -13.039 -12.25 7.082 1 95.31 136 ARG B N 1
ATOM 2553 C CA . ARG B 1 136 ? -13.539 -11.68 5.836 1 95.31 136 ARG B CA 1
ATOM 2554 C C . ARG B 1 136 ? -13.109 -10.227 5.684 1 95.31 136 ARG B C 1
ATOM 2556 O O . ARG B 1 136 ? -12.609 -9.828 4.629 1 95.31 136 ARG B O 1
ATOM 2563 N N . GLY B 1 137 ? -13.391 -9.492 6.723 1 95.06 137 GLY B N 1
ATOM 2564 C CA . GLY B 1 137 ? -12.992 -8.094 6.691 1 95.06 137 GLY B CA 1
ATOM 2565 C C . GLY B 1 137 ? -11.492 -7.906 6.535 1 95.06 137 GLY B C 1
ATOM 2566 O O . GLY B 1 137 ? -11.047 -7.078 5.738 1 95.06 137 GLY B O 1
ATOM 2567 N N . ASN B 1 138 ? -10.734 -8.664 7.277 1 96.5 138 ASN B N 1
ATOM 2568 C CA . ASN B 1 138 ? -9.281 -8.57 7.211 1 96.5 138 ASN B CA 1
ATOM 2569 C C . ASN B 1 138 ? -8.75 -9 5.844 1 96.5 138 ASN B C 1
ATOM 2571 O O . ASN B 1 138 ? -7.789 -8.422 5.336 1 96.5 138 ASN B O 1
ATOM 2575 N N . ALA B 1 139 ? -9.375 -9.984 5.281 1 97.44 139 ALA B N 1
ATOM 2576 C CA . ALA B 1 139 ? -8.984 -10.461 3.957 1 97.44 139 ALA B CA 1
ATOM 2577 C C . ALA B 1 139 ? -9.188 -9.375 2.902 1 97.44 139 ALA B C 1
ATOM 2579 O O . ALA B 1 139 ? -8.336 -9.188 2.029 1 97.44 139 ALA B O 1
ATOM 2580 N N . ARG B 1 140 ? -10.273 -8.703 2.979 1 95.19 140 ARG B N 1
ATOM 2581 C CA . ARG B 1 140 ? -10.539 -7.617 2.041 1 95.19 140 ARG B CA 1
ATOM 2582 C C . ARG B 1 140 ? -9.461 -6.539 2.141 1 95.19 140 ARG B C 1
ATOM 2584 O O . ARG B 1 140 ? -9 -6.023 1.123 1 95.19 140 ARG B O 1
ATOM 2591 N N . LEU B 1 141 ? -9.133 -6.266 3.344 1 95.19 141 LEU B N 1
ATOM 2592 C CA . LEU B 1 141 ? -8.109 -5.246 3.564 1 95.19 141 LEU B CA 1
ATOM 2593 C C . LEU B 1 141 ? -6.754 -5.715 3.047 1 95.19 141 LEU B C 1
ATOM 2595 O O . LEU B 1 141 ? -6.016 -4.934 2.438 1 95.19 141 LEU B O 1
ATOM 2599 N N . ALA B 1 142 ? -6.422 -6.926 3.307 1 97.44 142 ALA B N 1
ATOM 2600 C CA . ALA B 1 142 ? -5.164 -7.488 2.82 1 97.44 142 ALA B CA 1
ATOM 2601 C C . ALA B 1 142 ? -5.09 -7.434 1.298 1 97.44 142 ALA B C 1
ATOM 2603 O O . ALA B 1 142 ? -4.082 -7.004 0.733 1 97.44 142 ALA B O 1
ATOM 2604 N N . ILE B 1 143 ? -6.133 -7.828 0.662 1 97.81 143 ILE B N 1
ATOM 2605 C CA . ILE B 1 143 ? -6.168 -7.836 -0.796 1 97.81 143 ILE B CA 1
ATOM 2606 C C . ILE B 1 143 ? -6.105 -6.402 -1.323 1 97.81 143 ILE B C 1
ATOM 2608 O O . ILE B 1 143 ? -5.449 -6.137 -2.334 1 97.81 143 ILE B O 1
ATOM 2612 N N . ARG B 1 144 ? -6.723 -5.52 -0.631 1 96.38 144 ARG B N 1
ATOM 2613 C CA . ARG B 1 144 ? -6.652 -4.117 -1.032 1 96.38 144 ARG B CA 1
ATOM 2614 C C . ARG B 1 144 ? -5.211 -3.617 -1.018 1 96.38 144 ARG B C 1
ATOM 2616 O O . ARG B 1 144 ? -4.789 -2.896 -1.924 1 96.38 144 ARG B O 1
ATOM 2623 N N . MET B 1 145 ? -4.543 -3.947 0.009 1 96.56 145 MET B N 1
ATOM 2624 C CA . MET B 1 145 ? -3.143 -3.537 0.061 1 96.56 145 MET B CA 1
ATOM 2625 C C . MET B 1 145 ? -2.371 -4.082 -1.136 1 96.56 145 MET B C 1
ATOM 2627 O O . MET B 1 145 ? -1.562 -3.373 -1.734 1 96.56 145 MET B O 1
ATOM 2631 N N . LEU B 1 146 ? -2.609 -5.297 -1.449 1 97.31 146 LEU B N 1
ATOM 2632 C CA . LEU B 1 146 ? -1.947 -5.922 -2.59 1 97.31 146 LEU B CA 1
ATOM 2633 C C . LEU B 1 146 ? -2.338 -5.23 -3.891 1 97.31 146 LEU B C 1
ATOM 2635 O O . LEU B 1 146 ? -1.505 -5.059 -4.781 1 97.31 146 LEU B O 1
ATOM 2639 N N . ARG B 1 147 ? -3.547 -4.824 -3.992 1 97.56 147 ARG B N 1
ATOM 2640 C CA . ARG B 1 147 ? -4.004 -4.062 -5.148 1 97.56 147 ARG B CA 1
ATOM 2641 C C . ARG B 1 147 ? -3.254 -2.738 -5.262 1 97.56 147 ARG B C 1
ATOM 2643 O O . ARG B 1 147 ? -2.887 -2.32 -6.363 1 97.56 147 ARG B O 1
ATOM 2650 N N . CYS B 1 148 ? -3.096 -2.111 -4.105 1 96 148 CYS B N 1
ATOM 2651 C CA . CYS B 1 148 ? -2.338 -0.865 -4.094 1 96 148 CYS B CA 1
ATOM 2652 C C . CYS B 1 148 ? -0.939 -1.071 -4.66 1 96 148 CYS B C 1
ATOM 2654 O O . CYS B 1 148 ? -0.48 -0.284 -5.492 1 96 148 CYS B O 1
ATOM 2656 N N . GLU B 1 149 ? -0.316 -2.109 -4.191 1 94.81 149 GLU B N 1
ATOM 2657 C CA . GLU B 1 149 ? 1.02 -2.447 -4.676 1 94.81 149 GLU B CA 1
ATOM 2658 C C . GLU B 1 149 ? 1.018 -2.686 -6.184 1 94.81 149 GLU B C 1
ATOM 2660 O O . GLU B 1 149 ? 1.874 -2.164 -6.898 1 94.81 149 GLU B O 1
ATOM 2665 N N . LEU B 1 150 ? 0.096 -3.455 -6.609 1 96.88 150 LEU B N 1
ATOM 2666 C CA . LEU B 1 150 ? -0.012 -3.781 -8.031 1 96.88 150 LEU B CA 1
ATOM 2667 C C . LEU B 1 150 ? -0.234 -2.523 -8.859 1 96.88 150 LEU B C 1
ATOM 2669 O O . LEU B 1 150 ? 0.439 -2.318 -9.875 1 96.88 150 LEU B O 1
ATOM 2673 N N . CYS B 1 151 ? -1.14 -1.76 -8.438 1 96.75 151 CYS B N 1
ATOM 2674 C CA . CYS B 1 151 ? -1.457 -0.512 -9.117 1 96.75 151 CYS B CA 1
ATOM 2675 C C . CYS B 1 151 ? -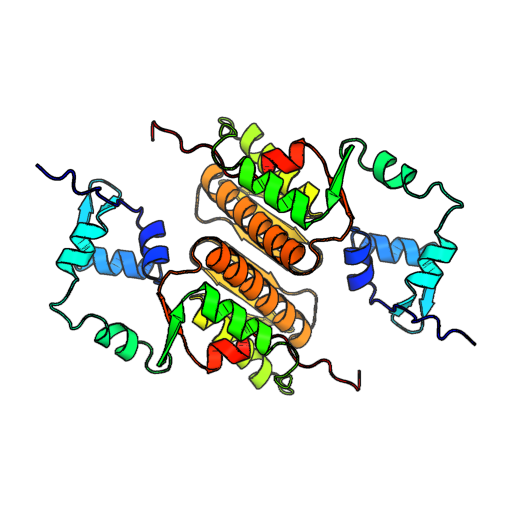0.225 0.378 -9.234 1 96.75 151 CYS B C 1
ATOM 2677 O O . CYS B 1 151 ? 0.054 0.929 -10.297 1 96.75 151 CYS B O 1
ATOM 2679 N N . TYR B 1 152 ? 0.422 0.504 -8.18 1 96.19 152 TYR B N 1
ATOM 2680 C CA . TYR B 1 152 ? 1.586 1.381 -8.109 1 96.19 152 TYR B CA 1
ATOM 2681 C C . TYR B 1 152 ? 2.682 0.902 -9.055 1 96.19 152 TYR B C 1
ATOM 2683 O O . TYR B 1 152 ? 3.217 1.686 -9.844 1 96.19 152 TYR B O 1
ATOM 2691 N N . VAL B 1 153 ? 2.984 -0.362 -8.977 1 93.5 153 VAL B N 1
ATOM 2692 C CA . VAL B 1 153 ? 4.043 -0.925 -9.805 1 93.5 153 VAL B CA 1
ATOM 2693 C C . VAL B 1 153 ? 3.631 -0.87 -11.273 1 93.5 153 VAL B C 1
ATOM 2695 O O . VAL B 1 153 ? 4.445 -0.55 -12.141 1 93.5 153 VAL B O 1
ATOM 2698 N N . ALA B 1 154 ? 2.43 -1.18 -11.531 1 94.69 154 ALA B N 1
ATOM 2699 C CA . ALA B 1 154 ? 1.913 -1.107 -12.898 1 94.69 154 ALA B CA 1
ATOM 2700 C C . ALA B 1 154 ? 2.004 0.315 -13.445 1 94.69 154 ALA B C 1
ATOM 2702 O O . ALA B 1 154 ? 2.18 0.514 -14.648 1 94.69 154 ALA B O 1
ATOM 2703 N N . GLY B 1 155 ? 1.829 1.271 -12.617 1 93.12 155 GLY B N 1
ATOM 2704 C CA . GLY B 1 155 ? 1.979 2.662 -13.023 1 93.12 155 GLY B CA 1
ATOM 2705 C C . GLY B 1 155 ? 3.402 3.023 -13.398 1 93.12 155 GLY B C 1
ATOM 2706 O O . GLY B 1 155 ? 3.625 3.785 -14.344 1 93.12 155 GLY B O 1
ATOM 2707 N N . ASP B 1 156 ? 4.312 2.488 -12.727 1 88.12 156 ASP B N 1
ATOM 2708 C CA . ASP B 1 156 ? 5.719 2.807 -12.945 1 88.12 156 ASP B CA 1
ATOM 2709 C C . ASP B 1 156 ? 6.281 2.014 -14.125 1 88.12 156 ASP B C 1
ATOM 2711 O O . ASP B 1 156 ? 7.129 2.512 -14.867 1 88.12 156 ASP B O 1
ATOM 2715 N N . TYR B 1 157 ? 5.781 0.762 -14.211 1 89 157 TYR B N 1
ATOM 2716 C CA . TYR B 1 157 ? 6.285 -0.137 -15.242 1 89 157 TYR B CA 1
ATOM 2717 C C . TYR B 1 157 ? 5.141 -0.759 -16.031 1 89 157 TYR B C 1
ATOM 2719 O O . TYR B 1 157 ? 5.016 -1.984 -16.094 1 89 157 TYR B O 1
ATOM 2727 N N . PRO B 1 158 ? 4.398 0.01 -16.719 1 93 158 PRO B N 1
ATOM 2728 C CA . PRO B 1 158 ? 3.191 -0.507 -17.375 1 93 158 PRO B CA 1
ATOM 2729 C C . PRO B 1 158 ? 3.504 -1.492 -18.5 1 93 158 PRO B C 1
ATOM 2731 O O . PRO B 1 158 ? 2.719 -2.408 -18.75 1 93 158 PRO B O 1
ATOM 2734 N N . ASP B 1 159 ? 4.703 -1.41 -19.141 1 93.69 159 ASP B N 1
ATOM 2735 C CA . ASP B 1 159 ? 4.977 -2.16 -20.359 1 93.69 159 ASP B CA 1
ATOM 2736 C C . ASP B 1 159 ? 5.859 -3.371 -20.078 1 93.69 159 ASP B C 1
ATOM 2738 O O . ASP B 1 159 ? 6.18 -4.141 -20.984 1 93.69 159 ASP B O 1
ATOM 2742 N N . GLU B 1 160 ? 6.234 -3.506 -18.844 1 87.88 160 GLU B N 1
ATOM 2743 C CA . GLU B 1 160 ? 7.066 -4.648 -18.484 1 87.88 160 GLU B CA 1
ATOM 2744 C C . GLU B 1 160 ? 6.266 -5.949 -18.516 1 87.88 160 GLU B C 1
ATOM 2746 O O . GLU B 1 160 ? 5.234 -6.066 -17.859 1 87.88 160 GLU B O 1
ATOM 2751 N N . PRO B 1 161 ? 6.742 -6.914 -19.297 1 87.56 161 PRO B N 1
ATOM 2752 C CA . PRO B 1 161 ? 6.023 -8.188 -19.391 1 87.56 161 PRO B CA 1
ATOM 2753 C C . PRO B 1 161 ? 6.254 -9.078 -18.172 1 87.56 161 PRO B C 1
ATOM 2755 O O . PRO B 1 161 ? 7.316 -9.008 -17.547 1 87.56 161 PRO B O 1
ATOM 2758 N N . GLU B 1 162 ? 5.215 -9.828 -17.812 1 87.19 162 GLU B N 1
ATOM 2759 C CA . GLU B 1 162 ? 5.281 -10.836 -16.75 1 87.19 162 GLU B CA 1
ATOM 2760 C C . GLU B 1 162 ? 4.27 -11.953 -16.984 1 87.19 162 GLU B C 1
ATOM 2762 O O . GLU B 1 162 ? 3.344 -11.797 -17.781 1 87.19 162 GLU B O 1
ATOM 2767 N N . SER B 1 163 ? 4.59 -13.117 -16.406 1 87.5 163 SER B N 1
ATOM 2768 C CA . SER B 1 163 ? 3.643 -14.227 -16.438 1 87.5 163 SER B CA 1
ATOM 2769 C C . SER B 1 163 ? 2.701 -14.172 -15.242 1 87.5 163 SER B C 1
ATOM 2771 O O . SER B 1 163 ? 3.143 -14 -14.102 1 87.5 163 SER B O 1
ATOM 2773 N N . TRP B 1 164 ? 1.435 -14.305 -15.547 1 92.94 164 TRP B N 1
ATOM 2774 C CA . TRP B 1 164 ? 0.397 -14.188 -14.523 1 92.94 164 TRP B CA 1
ATOM 2775 C C . TRP B 1 164 ? -0.509 -15.414 -14.523 1 92.94 164 TRP B C 1
ATOM 2777 O O . TRP B 1 164 ? -0.469 -16.219 -15.461 1 92.94 164 TRP B O 1
ATOM 2787 N N . SER B 1 165 ? -1.226 -15.586 -13.508 1 93.44 165 SER B N 1
ATOM 2788 C CA . SER B 1 165 ? -2.168 -16.703 -13.43 1 93.44 165 SER B CA 1
ATOM 2789 C C . SER B 1 165 ? -3.609 -16.203 -13.43 1 93.44 165 SER B C 1
ATOM 2791 O O . SER B 1 165 ? -3.891 -15.086 -12.977 1 93.44 165 SER B O 1
ATOM 2793 N N . GLU B 1 166 ? -4.5 -17.016 -13.867 1 95.06 166 GLU B N 1
ATOM 2794 C CA . GLU B 1 166 ? -5.926 -16.719 -13.805 1 95.06 166 GLU B CA 1
ATOM 2795 C C . GLU B 1 166 ? -6.414 -16.641 -12.359 1 95.06 166 GLU B C 1
ATOM 2797 O O . GLU B 1 166 ? -7.25 -15.805 -12.023 1 95.06 166 GLU B O 1
ATOM 2802 N N . ALA B 1 167 ? -5.938 -17.5 -11.578 1 94.56 167 ALA B N 1
ATOM 2803 C CA . ALA B 1 167 ? -6.309 -17.531 -10.164 1 94.56 167 ALA B CA 1
ATOM 2804 C C . ALA B 1 167 ? -5.93 -16.219 -9.477 1 94.56 167 ALA B C 1
ATOM 2806 O O . ALA B 1 167 ? -6.723 -15.656 -8.719 1 94.56 167 ALA B O 1
ATOM 2807 N N . GLY B 1 168 ? -4.758 -15.773 -9.75 1 96.25 168 GLY B N 1
ATOM 2808 C CA . GLY B 1 168 ? -4.309 -14.508 -9.195 1 96.25 168 GLY B CA 1
ATOM 2809 C C . GLY B 1 168 ? -5.121 -13.32 -9.688 1 96.25 168 GLY B C 1
ATOM 2810 O O . GLY B 1 168 ? -5.438 -12.414 -8.914 1 96.25 168 GLY B O 1
ATOM 2811 N N . LEU B 1 169 ? -5.434 -13.391 -10.953 1 96.81 169 LEU B N 1
ATOM 2812 C CA . LEU B 1 169 ? -6.262 -12.352 -11.562 1 96.81 169 LEU B CA 1
ATOM 2813 C C . LEU B 1 169 ? -7.605 -12.242 -10.844 1 96.81 169 LEU B C 1
ATOM 2815 O O . LEU B 1 169 ? -8.023 -11.148 -10.469 1 96.81 169 LEU B O 1
ATOM 2819 N N . ASN B 1 170 ? -8.219 -13.281 -10.625 1 96.38 170 ASN B N 1
ATOM 2820 C CA . ASN B 1 170 ? -9.508 -13.32 -9.953 1 96.38 170 ASN B CA 1
ATOM 2821 C C . ASN B 1 170 ? -9.383 -12.945 -8.477 1 96.38 170 ASN B C 1
ATOM 2823 O O . ASN B 1 170 ? -10.25 -12.273 -7.922 1 96.38 170 ASN B O 1
ATOM 2827 N N . ALA B 1 171 ? -8.328 -13.383 -7.883 1 97.56 171 ALA B N 1
ATOM 2828 C CA . ALA B 1 171 ? -8.141 -13.172 -6.449 1 97.56 171 ALA B CA 1
ATOM 2829 C C . ALA B 1 171 ? -7.914 -11.703 -6.133 1 97.56 171 ALA B C 1
ATOM 2831 O O . ALA B 1 171 ? -8.281 -11.227 -5.055 1 97.56 171 ALA B O 1
ATOM 2832 N N . LEU B 1 172 ? -7.336 -10.984 -7.094 1 98.12 172 LEU B N 1
ATOM 2833 C CA . LEU B 1 172 ? -6.992 -9.586 -6.879 1 98.12 172 LEU B CA 1
ATOM 2834 C C . LEU B 1 172 ? -8.172 -8.68 -7.211 1 98.12 172 LEU B C 1
ATOM 2836 O O . LEU B 1 172 ? -8.18 -7.504 -6.84 1 98.12 172 LEU B O 1
ATOM 2840 N N . ALA B 1 173 ? -9.125 -9.227 -7.883 1 97.62 173 ALA B N 1
ATOM 2841 C CA . ALA B 1 173 ? -10.305 -8.43 -8.203 1 97.62 173 ALA B CA 1
ATOM 2842 C C . ALA B 1 173 ? -11.164 -8.203 -6.961 1 97.62 173 ALA B C 1
ATOM 2844 O O . ALA B 1 173 ? -11.227 -9.062 -6.074 1 97.62 173 ALA B O 1
ATOM 2845 N N . GLU B 1 174 ? -11.836 -7.09 -6.902 1 94.94 174 GLU B N 1
ATOM 2846 C CA . GLU B 1 174 ? -12.781 -6.824 -5.824 1 94.94 174 GLU B CA 1
ATOM 2847 C C . GLU B 1 174 ? -13.953 -7.797 -5.871 1 94.94 174 GLU B C 1
ATOM 2849 O O . GLU B 1 174 ? -14.445 -8.141 -6.949 1 94.94 174 GLU B O 1
ATOM 2854 N N . TRP B 1 175 ? -14.32 -8.062 -4.633 1 91.19 175 TRP B N 1
ATOM 2855 C CA . TRP B 1 175 ? -15.438 -9 -4.512 1 91.19 175 TRP B CA 1
ATOM 2856 C C . TRP B 1 175 ? -16.734 -8.344 -4.945 1 91.19 175 TRP B C 1
ATOM 2858 O O . TRP B 1 175 ? -16.906 -7.129 -4.824 1 91.19 175 TRP B O 1
ATOM 2868 N N . GLU B 1 176 ? -17.609 -9.234 -5.379 1 87.62 176 GLU B N 1
ATOM 2869 C CA . GLU B 1 176 ? -18.969 -8.797 -5.668 1 87.62 176 GLU B CA 1
ATOM 2870 C C . GLU B 1 176 ? -19.641 -8.227 -4.418 1 87.62 176 GLU B C 1
ATOM 2872 O O . GLU B 1 176 ? -19.453 -8.742 -3.316 1 87.62 176 GLU B O 1
ATOM 2877 N N . LYS B 1 177 ? -20.297 -7.059 -4.602 1 74.25 177 LYS B N 1
ATOM 2878 C CA . LYS B 1 177 ? -21.047 -6.477 -3.484 1 74.25 177 LYS B CA 1
ATOM 2879 C C . LYS B 1 177 ? -22.25 -7.34 -3.113 1 74.25 177 LYS B C 1
ATOM 2881 O O . LYS B 1 177 ? -22.906 -7.895 -3.988 1 74.25 177 LYS B O 1
ATOM 2886 N N . SER B 1 178 ? -22.188 -8.078 -2.082 1 57.38 178 SER B N 1
ATOM 2887 C CA . SER B 1 178 ? -23.359 -8.852 -1.707 1 57.38 178 SER B CA 1
ATOM 2888 C C . SER B 1 178 ? -24.594 -7.961 -1.624 1 57.38 178 SER B C 1
ATOM 2890 O O . SER B 1 178 ? -24.531 -6.844 -1.108 1 57.38 178 SER B O 1
ATOM 2892 N N . ASP B 1 179 ? -25.5 -8.078 -2.6 1 45.66 179 ASP B N 1
ATOM 2893 C CA . ASP B 1 179 ? -26.844 -7.531 -2.404 1 45.66 179 ASP B CA 1
ATOM 2894 C C . ASP B 1 179 ? -27.266 -7.633 -0.942 1 45.66 179 ASP B C 1
ATOM 2896 O O . ASP B 1 179 ? -28.156 -6.906 -0.496 1 45.66 179 ASP B O 1
ATOM 2900 N N . HIS B 1 180 ? -27.234 -8.828 -0.254 1 36.5 180 HIS B N 1
ATOM 2901 C CA . HIS B 1 180 ? -27.969 -9.117 0.976 1 36.5 180 HIS B CA 1
ATOM 2902 C C . HIS B 1 180 ? -27.297 -8.453 2.178 1 36.5 180 HIS B C 1
ATOM 2904 O O . HIS B 1 180 ? -27.688 -8.695 3.322 1 36.5 180 HIS B O 1
ATOM 2910 N N . GLN B 1 181 ? -25.938 -8.023 2.275 1 29.56 181 GLN B N 1
ATOM 2911 C CA . GLN B 1 181 ? -25.938 -7.527 3.648 1 29.56 181 GLN B CA 1
ATOM 2912 C C . GLN B 1 181 ? -26.594 -6.148 3.736 1 29.56 181 GLN B C 1
ATOM 2914 O O . GLN B 1 181 ? -26.406 -5.312 2.852 1 29.56 181 GLN B O 1
#

Solvent-accessible surface area (backbone atoms only — not comparable to full-atom values): 19134 Å² total; per-residue (Å²): 131,80,78,71,80,76,49,66,28,43,58,63,51,44,10,58,74,70,62,45,52,49,66,53,43,50,48,30,45,74,70,60,55,47,35,67,56,85,88,21,31,26,47,57,59,14,42,60,67,56,44,54,72,100,56,66,73,52,55,57,35,65,76,35,66,66,34,74,43,79,36,24,37,33,54,45,49,52,53,22,60,71,36,42,47,68,41,78,58,65,87,44,71,65,48,43,50,48,33,45,48,34,30,32,47,68,73,60,35,46,78,44,83,47,78,82,31,17,37,33,42,33,52,92,63,34,42,34,38,20,61,80,37,50,42,69,56,20,42,52,51,52,41,47,52,51,42,20,50,49,49,40,49,18,67,76,39,34,79,46,74,45,71,34,30,68,62,25,40,60,33,51,20,44,54,28,75,65,82,80,116,133,79,78,72,79,76,49,66,28,44,58,62,50,43,11,60,73,70,62,46,51,48,64,53,42,50,49,29,44,74,69,60,56,46,36,68,56,85,88,22,31,25,47,57,57,14,41,60,68,56,43,50,74,100,56,62,72,53,54,59,36,67,76,36,66,68,33,74,42,80,37,24,36,33,53,45,48,52,53,23,60,71,36,42,49,69,41,77,56,62,86,45,71,66,47,43,50,48,32,46,48,33,31,33,48,68,74,58,36,46,78,44,83,48,78,83,30,17,38,33,42,32,53,89,63,32,42,35,38,20,61,79,37,50,42,67,56,18,42,53,51,52,42,47,53,52,44,20,50,49,48,40,49,18,68,77,39,34,79,46,74,44,71,35,31,66,63,24,42,60,34,53,20,44,56,29,76,66,83,80,115

Sequence (362 aa):
MHEVSYMLMSKAEYAKYKGVSRQTVYDWLEKGEVVMSGKKIDVEATEQRNSPPAQGKDTISEMWPERTLEMTWGEFWKAVKARDGKIPAPVTDEGIQQRVLYAAGELGWEVHFLDDGAICLEDDEGQHYFEKYNLRGNARLAIRMLRCELCYVAGDYPDEPESWSEAGLNALAEWEKSDHQMHEVSYMLMSKAEYAKYKGVSRQTVYDWLEKGEVVMSGKKIDVEATEQRNSPPAQGKDTISEMWPERTLEMTWGEFWKAVKARDGKIPAPVTDEGIQQRVLYAAGELGWEVHFLDDGAICLEDDEGQHYFEKYNLRGNARLAIRMLRCELCYVAGDYPDEPESWSEAGLNALAEWEKSDHQ

Organism: Escherichia coli (strain 55989 / EAEC) (NCBI:txid585055)